Protein AF-A0A2U1J5R9-F1 (afdb_monomer_lite)

Sequence (208 aa):
MRYESIVQEETENKKESLCFVPIVNINKLGGYFFNFGVSKRNLKIVKQLLNAHKIIPKVLLEGNKIKFLPHPNINMRDLDQNKLSDLFEQYGLEILKLFFKNEFKSSSVEGDLFLEFFSTENMEFIKSLVQNGAHTSADIDCGLIEASKIGNLKIIKYLVENGANFNIKNDEAMRWASYYGYLEIVQYLVENGADIHANNDKALRNTS

InterPro domains:
  IPR002110 Ankyrin repeat [PF12796] (122-200)
  IPR002110 Ankyrin repeat [PS50088] (144-171)
  IPR002110 Ankyrin repeat [PS50088] (169-201)
  IPR002110 Ankyrin repeat [SM00248] (139-168)
  IPR002110 Ankyrin repeat [SM00248] (169-198)
  IPR036770 Ankyrin repeat-containing domain superfamily [G3DSA:1.25.40.20] (118-207)
  IPR036770 Ankyrin repeat-containing domain superfamily [SSF48403] (89-200)

Organism: Smittium angustum (NCBI:txid133377)

Foldseek 3Di:
DDWDWDWDDDPDDPAIEIEIEDPDQCCPPNNVQLLVCLLVLVVVSVLCLQCQQVDDDPDDDPDHDYHYGGHQQGRQQEHALVSNLVSCVVVHCVSVVSCLVRVDAQNSYPDGNLLVCLVVVNPVVNVVCVVSVNDDLVSLQVSLLSCLLVLPVVSNVVSVVVPHDCPPPQSNSLLNNQLVQSVVNNVVVVVVPDDCCTPNNNSVVNRD

Radius of gyration: 24.58 Å; chains: 1; bounding box: 72×26×65 Å

Secondary structure (DSSP, 8-state):
--EEEEEE--TTS---EEEEEESS-TTGGGGHHHHHHHHTT-HHHHHHHHGGGG-------SSS-EEEPPPPPPP-TTEEHHHHHHHHHHH-HHHHHHHHTTT--GGGEES-HHHHHHHTT-HHHHHHHHHTT---HHHHHHHHHHHHHHT-HHHHHHHHHTT--TTTTTTHHHHHHHHTT-HHHHHHHHHTT--TTHHHHHHHHT--

Structure (mmCIF, N/CA/C/O backbone):
data_AF-A0A2U1J5R9-F1
#
_entry.id   AF-A0A2U1J5R9-F1
#
loop_
_atom_site.group_PDB
_atom_site.id
_atom_site.type_symbol
_atom_site.label_atom_id
_atom_site.label_alt_id
_atom_site.label_comp_id
_atom_site.label_asym_id
_atom_site.label_entity_id
_atom_site.label_seq_id
_atom_site.pdbx_PDB_ins_code
_atom_site.Cartn_x
_atom_site.Cartn_y
_atom_site.Cartn_z
_atom_site.occupancy
_atom_site.B_iso_or_equiv
_atom_site.auth_seq_id
_atom_site.auth_comp_id
_atom_site.auth_asym_id
_atom_site.auth_atom_id
_atom_site.pdbx_PDB_model_num
ATOM 1 N N . MET A 1 1 ? -13.579 0.316 28.499 1.00 62.81 1 MET A N 1
ATOM 2 C CA . MET A 1 1 ? -14.382 1.493 28.094 1.00 62.81 1 MET A CA 1
ATOM 3 C C . MET A 1 1 ? -15.663 1.483 28.909 1.00 62.81 1 MET A C 1
ATOM 5 O O . MET A 1 1 ? -16.091 0.402 29.295 1.00 62.81 1 MET A O 1
ATOM 9 N N . ARG A 1 2 ? -16.209 2.656 29.238 1.00 73.25 2 ARG A N 1
ATOM 10 C CA . ARG A 1 2 ? -17.452 2.809 30.012 1.00 73.25 2 ARG A CA 1
ATOM 11 C C . ARG A 1 2 ? -18.581 3.264 29.079 1.00 73.25 2 ARG A C 1
ATOM 13 O O . ARG A 1 2 ? -18.292 3.864 28.044 1.00 73.25 2 ARG A O 1
ATOM 20 N N . TYR A 1 3 ? -19.818 2.947 29.448 1.00 84.56 3 TYR A N 1
ATOM 21 C CA . TYR A 1 3 ? -21.031 3.217 28.678 1.00 84.56 3 TYR A CA 1
ATOM 22 C C . TYR A 1 3 ? -22.023 4.028 29.516 1.00 84.56 3 TYR A C 1
ATOM 24 O O . TYR A 1 3 ? -22.087 3.833 30.729 1.00 84.56 3 TYR A O 1
ATOM 32 N N . GLU A 1 4 ? -22.793 4.895 28.865 1.00 84.31 4 GLU A N 1
ATOM 33 C CA . GLU A 1 4 ? -23.865 5.698 29.471 1.00 84.31 4 GLU A CA 1
ATOM 34 C C . GLU A 1 4 ? -25.224 5.327 28.865 1.00 84.31 4 GLU A C 1
ATOM 36 O O . GLU A 1 4 ? -25.301 4.984 27.683 1.00 84.31 4 GLU A O 1
ATOM 41 N N . SER A 1 5 ? -26.280 5.352 29.686 1.00 83.00 5 SER A N 1
ATOM 42 C CA . SER A 1 5 ? -27.645 4.962 29.310 1.00 83.00 5 SER A CA 1
ATOM 43 C C . SER A 1 5 ? -28.456 6.126 28.742 1.00 83.00 5 SER A C 1
ATOM 45 O O . SER A 1 5 ? -28.460 7.213 29.318 1.00 83.00 5 SER A O 1
ATOM 47 N N . ILE A 1 6 ? -29.222 5.860 27.685 1.00 81.75 6 ILE A N 1
ATOM 48 C CA . ILE A 1 6 ? -30.191 6.769 27.059 1.00 81.75 6 ILE A CA 1
ATOM 49 C C . ILE A 1 6 ? -31.516 6.008 26.871 1.00 81.75 6 ILE A C 1
ATOM 51 O O . ILE A 1 6 ? -31.505 4.837 26.483 1.00 81.75 6 ILE A O 1
ATOM 55 N N . VAL A 1 7 ? -32.653 6.655 27.145 1.00 77.12 7 VAL A N 1
ATOM 56 C CA . VAL A 1 7 ? -34.004 6.079 26.981 1.00 77.12 7 VAL A CA 1
ATOM 57 C C . VAL A 1 7 ? -34.536 6.396 25.579 1.00 77.12 7 VAL A C 1
ATOM 59 O O . VAL A 1 7 ? -34.472 7.548 25.151 1.00 77.12 7 VAL A O 1
ATOM 62 N N . GLN A 1 8 ? -35.043 5.387 24.860 1.00 68.00 8 GLN A N 1
ATOM 63 C CA . GLN A 1 8 ? -35.730 5.557 23.571 1.00 68.00 8 GLN A CA 1
ATOM 64 C C . GLN A 1 8 ? -37.166 5.009 23.655 1.00 68.00 8 GLN A C 1
ATOM 66 O O . GLN A 1 8 ? -37.362 3.850 24.032 1.00 68.00 8 GLN A O 1
ATOM 71 N N . GLU A 1 9 ? -38.158 5.832 23.295 1.00 59.88 9 GLU A N 1
ATOM 72 C CA . GLU A 1 9 ? -39.568 5.430 23.166 1.00 59.88 9 GLU A CA 1
ATOM 73 C C . GLU A 1 9 ? -39.838 4.914 21.741 1.00 59.88 9 GLU A C 1
ATOM 75 O O . GLU A 1 9 ? -39.700 5.661 20.773 1.00 59.88 9 GLU A O 1
ATOM 80 N N . GLU A 1 10 ? -40.227 3.642 21.593 1.00 55.91 10 GLU A N 1
ATOM 81 C CA . GLU A 1 10 ? -40.748 3.117 20.323 1.00 55.91 10 GLU A CA 1
ATOM 82 C C . GLU A 1 10 ? -42.276 3.291 20.293 1.00 55.91 10 GLU A C 1
ATOM 84 O O . GLU A 1 10 ? -43.017 2.714 21.097 1.00 55.91 10 GLU A O 1
ATOM 89 N N . THR A 1 11 ? -42.764 4.113 19.364 1.00 51.56 11 THR A N 1
ATOM 90 C CA . THR A 1 11 ? -44.193 4.356 19.143 1.00 51.56 11 THR A CA 1
ATOM 91 C C . THR A 1 11 ? -44.842 3.131 18.501 1.00 51.56 11 THR A C 1
ATOM 93 O O . THR A 1 11 ? -44.849 3.022 17.283 1.00 51.56 11 THR A O 1
ATOM 96 N N . GLU A 1 12 ? -45.340 2.203 19.324 1.00 48.41 12 GLU A N 1
ATOM 97 C CA . GLU A 1 12 ? -46.588 1.434 19.102 1.00 48.41 12 GLU A CA 1
ATOM 98 C C . GLU A 1 12 ? -46.907 0.425 20.224 1.00 48.41 12 GLU A C 1
ATOM 100 O O . GLU A 1 12 ? -47.978 -0.170 20.241 1.00 48.41 12 GLU A O 1
ATOM 105 N N . ASN A 1 13 ? -46.056 0.272 21.239 1.00 51.53 13 ASN A N 1
ATOM 106 C CA . ASN A 1 13 ? -46.404 -0.409 22.489 1.00 51.53 13 ASN A CA 1
ATOM 107 C C . ASN A 1 13 ? -45.422 0.051 23.568 1.00 51.53 13 ASN A C 1
ATOM 109 O O . ASN A 1 13 ? -44.222 -0.059 23.357 1.00 51.53 13 ASN A O 1
ATOM 113 N N . LYS A 1 14 ? -45.913 0.559 24.709 1.00 54.62 14 LYS A N 1
ATOM 114 C CA . LYS A 1 14 ? -45.139 1.132 25.836 1.00 54.62 14 LYS A CA 1
ATOM 115 C C . LYS A 1 14 ? -44.087 0.173 26.439 1.00 54.62 14 LYS A C 1
ATOM 117 O O . LYS A 1 14 ? -44.253 -0.316 27.555 1.00 54.62 14 LYS A O 1
ATOM 122 N N . LYS A 1 15 ? -43.001 -0.111 25.725 1.00 59.91 15 LYS A N 1
ATOM 123 C CA . LYS A 1 15 ? -41.783 -0.736 26.246 1.00 59.91 15 LYS A CA 1
ATOM 124 C C . LYS A 1 15 ? -40.622 0.202 25.965 1.00 59.91 15 LYS A C 1
ATOM 126 O O . LYS A 1 15 ? -40.107 0.250 24.854 1.00 59.91 15 LYS A O 1
ATOM 131 N N . GLU A 1 16 ? -40.229 0.944 26.990 1.00 64.81 16 GLU A N 1
ATOM 132 C CA . GLU A 1 16 ? -38.990 1.713 26.981 1.00 64.81 16 GLU A CA 1
ATOM 133 C C . GLU A 1 16 ? -37.809 0.753 26.799 1.00 64.81 16 GLU A C 1
ATOM 135 O O . GLU A 1 16 ? -37.677 -0.244 27.517 1.00 64.81 16 GLU A O 1
ATOM 140 N N . SER A 1 17 ? -36.953 1.033 25.817 1.00 72.88 17 SER A N 1
ATOM 141 C CA . SER A 1 17 ? -35.707 0.295 25.626 1.00 72.88 17 SER A CA 1
ATOM 142 C C . SER A 1 17 ? -34.525 1.163 26.056 1.00 72.88 17 SER A C 1
ATOM 144 O O . SER A 1 17 ? -34.448 2.353 25.745 1.00 72.88 17 SER A O 1
ATOM 146 N N . LEU A 1 18 ? -33.609 0.564 26.820 1.00 82.44 18 LEU A N 1
ATOM 147 C CA . LEU A 1 18 ? -32.387 1.220 27.279 1.00 82.44 18 LEU A CA 1
ATOM 148 C C . LEU A 1 18 ? -31.287 1.005 26.241 1.00 82.44 18 LEU A C 1
ATOM 150 O O . LEU A 1 18 ? -30.888 -0.132 25.959 1.00 82.44 18 LEU A O 1
ATOM 154 N N . CYS A 1 19 ? -30.781 2.106 25.699 1.00 85.62 19 CYS A N 1
ATOM 155 C CA . CYS A 1 19 ? -29.663 2.117 24.772 1.00 85.62 19 CYS A CA 1
ATOM 156 C C . CYS A 1 19 ? -28.405 2.614 25.493 1.00 85.62 19 CYS A C 1
ATOM 158 O O . CYS A 1 19 ? -28.424 3.669 26.121 1.00 85.62 19 CYS A O 1
ATOM 160 N N . PHE A 1 20 ? -27.310 1.865 25.406 1.00 87.62 20 PHE A N 1
ATOM 161 C CA . PHE A 1 20 ? -26.023 2.243 25.979 1.00 87.62 20 PHE A CA 1
ATOM 162 C C . PHE A 1 20 ? -25.059 2.658 24.881 1.00 87.62 20 PHE A C 1
ATOM 164 O O . PHE A 1 20 ? -24.775 1.877 23.969 1.00 87.62 20 PHE A O 1
ATOM 171 N N . VAL A 1 21 ? -24.504 3.860 25.008 1.00 89.50 21 VAL A N 1
ATOM 172 C CA . VAL A 1 21 ? -23.521 4.398 24.064 1.00 89.50 21 VAL A CA 1
ATOM 173 C C . VAL A 1 21 ? -22.146 4.526 24.713 1.00 89.50 21 VAL A C 1
ATOM 175 O O . VAL A 1 21 ? -22.054 4.715 25.931 1.00 89.50 21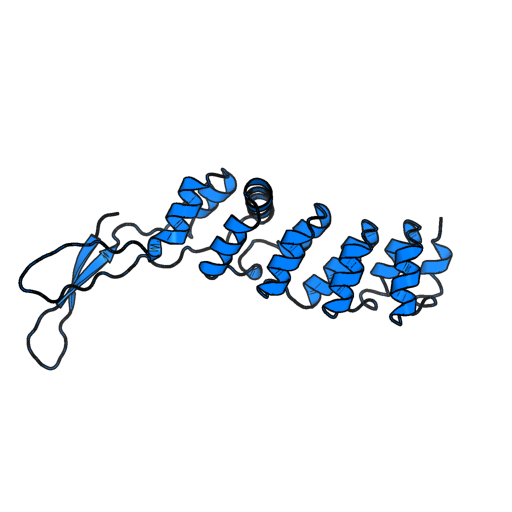 VAL A O 1
ATOM 178 N N . PRO A 1 22 ? -21.056 4.406 23.941 1.00 91.25 22 PRO A N 1
ATOM 179 C CA . PRO A 1 22 ? -19.730 4.533 24.512 1.00 91.25 22 PRO A CA 1
ATOM 180 C C . PRO A 1 22 ? -19.436 5.967 24.962 1.00 91.25 22 PRO A C 1
ATOM 182 O O . PRO A 1 22 ? -19.558 6.906 24.181 1.00 91.25 22 PRO A O 1
ATOM 185 N N . ILE A 1 23 ? -18.961 6.126 26.201 1.00 90.25 23 ILE A N 1
ATOM 186 C CA . ILE A 1 23 ? -18.608 7.442 26.771 1.00 90.25 23 ILE A CA 1
ATOM 187 C C . ILE A 1 23 ? -17.352 8.008 26.100 1.00 90.25 23 ILE A C 1
ATOM 189 O O . ILE A 1 23 ? -17.197 9.211 25.893 1.00 90.25 23 ILE A O 1
ATOM 193 N N . VAL A 1 24 ? -16.401 7.128 25.777 1.00 90.06 24 VAL A N 1
ATOM 194 C CA . VAL A 1 24 ? -15.129 7.542 25.186 1.00 90.06 24 VAL A CA 1
ATOM 195 C C . VAL A 1 24 ? -15.323 7.796 23.695 1.00 90.06 24 VAL A C 1
ATOM 197 O O . VAL A 1 24 ? -15.476 6.860 22.910 1.00 90.06 24 VAL A O 1
ATOM 200 N N . ASN A 1 25 ? -15.232 9.059 23.288 1.00 91.56 25 ASN A N 1
ATOM 201 C CA . ASN A 1 25 ? -15.118 9.403 21.877 1.00 91.56 25 ASN A CA 1
ATOM 202 C C . ASN A 1 25 ? -13.693 9.108 21.380 1.00 91.56 25 ASN A C 1
ATOM 204 O O . ASN A 1 25 ? -12.770 9.894 21.595 1.00 91.56 25 ASN A O 1
ATOM 208 N N . ILE A 1 26 ? -13.520 7.975 20.703 1.00 92.38 26 ILE A N 1
ATOM 209 C CA . ILE A 1 26 ? -12.222 7.547 20.162 1.00 92.38 26 ILE A CA 1
ATOM 210 C C . ILE A 1 26 ? -11.738 8.406 18.980 1.00 92.38 26 ILE A C 1
ATOM 212 O O . ILE A 1 26 ? -10.545 8.424 18.699 1.00 92.38 26 ILE A O 1
ATOM 216 N N . ASN A 1 27 ? -12.641 9.162 18.344 1.00 93.94 27 ASN A N 1
ATOM 217 C CA . ASN A 1 27 ? -12.352 10.086 17.242 1.00 93.94 27 ASN A CA 1
ATOM 218 C C . ASN A 1 27 ? -12.261 11.546 17.708 1.00 93.94 27 ASN A C 1
ATOM 220 O O . ASN A 1 27 ? -12.302 12.470 16.894 1.00 93.94 27 ASN A O 1
ATOM 224 N N . LYS A 1 28 ? -12.152 11.782 19.022 1.00 91.69 28 LYS A N 1
ATOM 225 C CA . LYS A 1 28 ? -11.956 13.129 19.567 1.00 91.69 28 LYS A CA 1
ATOM 226 C C . LYS A 1 28 ? -10.717 13.774 18.928 1.00 91.69 28 LYS A C 1
ATOM 228 O O . LYS A 1 28 ? -9.715 13.095 18.708 1.00 91.69 28 LYS A O 1
ATOM 233 N N . LEU A 1 29 ? -10.792 15.081 18.650 1.00 89.38 29 LEU A N 1
ATOM 234 C CA . LEU A 1 29 ? -9.737 15.839 17.955 1.00 89.38 29 LEU A CA 1
ATOM 235 C C . LEU A 1 29 ? -9.353 15.211 16.600 1.00 89.38 29 LEU A C 1
ATOM 237 O O . LEU A 1 29 ? -8.175 15.059 16.299 1.00 89.38 29 LEU A O 1
ATOM 241 N N . GLY A 1 30 ? -10.341 14.751 15.828 1.00 87.19 30 GLY A N 1
ATOM 242 C CA . GLY A 1 30 ? -10.104 14.180 14.500 1.00 87.19 30 GLY A CA 1
ATOM 243 C C . GLY A 1 30 ? -9.403 12.818 14.498 1.00 87.19 30 GLY A C 1
ATOM 244 O O . GLY A 1 30 ? -9.003 12.361 13.439 1.00 87.19 30 GLY A O 1
ATOM 245 N N . GLY A 1 31 ? -9.274 12.136 15.640 1.00 90.50 31 GLY A N 1
ATOM 246 C CA . GLY A 1 31 ? -8.506 10.888 15.728 1.00 90.50 31 GLY A CA 1
ATOM 247 C C . GLY A 1 31 ? -7.054 11.090 16.165 1.00 90.50 31 GLY A C 1
ATOM 248 O O . GLY A 1 31 ? -6.251 10.170 16.040 1.00 90.50 31 GLY A O 1
ATOM 249 N N . TYR A 1 32 ? -6.720 12.246 16.755 1.00 90.75 32 TYR A N 1
ATOM 250 C CA . TYR A 1 32 ? -5.384 12.570 17.276 1.00 90.75 32 TYR A CA 1
ATOM 251 C C . TYR A 1 32 ? -4.691 11.410 18.010 1.00 90.75 32 TYR A C 1
ATOM 253 O O . TYR A 1 32 ? -3.525 11.129 17.760 1.00 90.75 32 TYR A O 1
ATOM 261 N N . PHE A 1 33 ? -5.392 10.706 18.907 1.00 91.81 33 PHE A N 1
ATOM 262 C CA . PHE A 1 33 ? -4.797 9.601 19.671 1.00 91.81 33 PHE A CA 1
ATOM 263 C C . PHE A 1 33 ? -4.429 8.396 18.804 1.00 91.81 33 PHE A C 1
ATOM 265 O O . PHE A 1 33 ? -3.454 7.703 19.101 1.00 91.81 33 PHE A O 1
ATOM 272 N N . PHE A 1 34 ? -5.196 8.146 17.745 1.00 95.00 34 PHE A N 1
ATOM 273 C CA . PHE A 1 34 ? -4.876 7.109 16.780 1.00 95.00 34 PHE A CA 1
ATOM 274 C C . PHE A 1 34 ? -3.643 7.493 15.970 1.00 95.00 34 PHE A C 1
ATOM 276 O O . PHE A 1 34 ? -2.680 6.726 15.951 1.00 95.00 34 PHE A O 1
ATOM 283 N N . ASN A 1 35 ? -3.622 8.712 15.425 1.00 93.50 35 ASN A N 1
ATOM 284 C CA . ASN A 1 35 ? -2.484 9.236 14.671 1.00 93.50 35 ASN A CA 1
ATOM 285 C C . ASN A 1 35 ? -1.222 9.247 15.538 1.00 93.50 35 ASN A C 1
ATOM 287 O O . ASN A 1 35 ? -0.177 8.767 15.118 1.00 93.50 35 ASN A O 1
ATOM 291 N N . PHE A 1 36 ? -1.326 9.675 16.797 1.00 93.94 36 PHE A N 1
ATOM 292 C CA . PHE A 1 36 ? -0.222 9.618 17.752 1.00 93.94 36 PHE A CA 1
ATOM 293 C C . PHE A 1 36 ? 0.269 8.182 17.987 1.00 93.94 36 PHE A C 1
ATOM 295 O O . PHE A 1 36 ? 1.474 7.941 18.047 1.00 93.94 36 PHE A O 1
ATOM 302 N N . GLY A 1 37 ? -0.647 7.214 18.089 1.00 95.81 37 GLY A N 1
ATOM 303 C CA . GLY A 1 37 ? -0.314 5.793 18.170 1.00 95.81 37 GLY A CA 1
ATOM 304 C C . GLY A 1 37 ? 0.474 5.299 16.954 1.00 95.81 37 GLY A C 1
ATOM 305 O O . GLY A 1 37 ? 1.480 4.610 17.134 1.00 95.81 37 GLY A O 1
ATOM 306 N N . VAL A 1 38 ? 0.061 5.692 15.744 1.00 96.25 38 VAL A N 1
ATOM 307 C CA . VAL A 1 38 ? 0.768 5.403 14.483 1.00 96.25 38 VAL A CA 1
ATOM 308 C C . VAL A 1 38 ? 2.149 6.063 14.476 1.00 96.25 38 VAL A C 1
ATOM 310 O O . VAL A 1 38 ? 3.150 5.367 14.333 1.00 96.25 38 VAL A O 1
ATOM 313 N N . SER A 1 39 ? 2.242 7.365 14.761 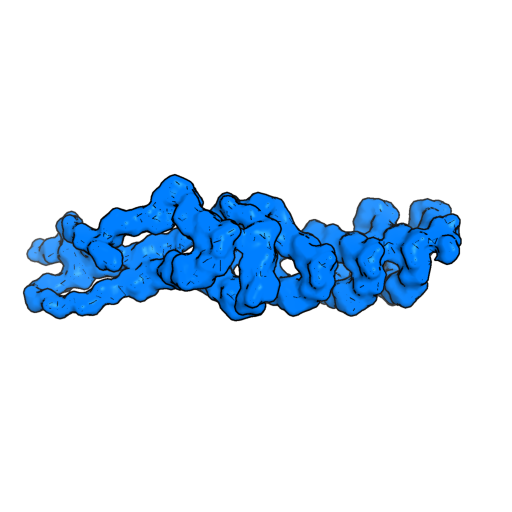1.00 95.06 39 SER A N 1
ATOM 314 C CA . SER A 1 39 ? 3.503 8.121 14.766 1.00 95.06 39 SER A CA 1
ATOM 315 C C . SER A 1 39 ? 4.515 7.627 15.799 1.00 95.06 39 SER A C 1
ATOM 317 O O . SER A 1 39 ? 5.721 7.771 15.607 1.00 95.06 39 SER A O 1
ATOM 319 N N . LYS A 1 40 ? 4.049 7.049 16.911 1.00 96.25 40 LYS A N 1
ATOM 320 C CA . LYS A 1 40 ? 4.902 6.407 17.926 1.00 96.25 40 LYS A CA 1
ATOM 321 C C . LYS A 1 40 ? 5.117 4.915 17.679 1.00 96.25 40 LYS A C 1
ATOM 323 O O . LYS A 1 40 ? 5.723 4.254 18.520 1.00 96.25 40 LYS A O 1
ATOM 328 N N . ARG A 1 41 ? 4.603 4.380 16.567 1.00 96.50 41 ARG A N 1
ATOM 329 C CA . ARG A 1 41 ? 4.633 2.960 16.193 1.00 96.50 41 ARG A CA 1
ATOM 330 C C . ARG A 1 41 ? 4.147 2.038 17.317 1.00 96.50 41 ARG A C 1
ATOM 332 O O . ARG A 1 41 ? 4.617 0.911 17.479 1.00 96.50 41 ARG A O 1
ATOM 339 N N . ASN A 1 42 ? 3.190 2.518 18.116 1.00 96.69 42 ASN A N 1
ATOM 340 C CA . ASN A 1 42 ? 2.638 1.791 19.252 1.00 96.69 42 ASN A CA 1
ATOM 341 C C . ASN A 1 42 ? 1.528 0.850 18.776 1.00 96.69 42 ASN A C 1
ATOM 343 O O . ASN A 1 42 ? 0.335 1.166 18.827 1.00 96.69 42 ASN A O 1
ATOM 347 N N . LEU A 1 43 ? 1.938 -0.339 18.333 1.00 96.50 43 LEU A N 1
ATOM 348 C CA . LEU A 1 43 ? 1.042 -1.333 17.747 1.00 96.50 43 LEU A CA 1
ATOM 349 C C . LEU A 1 43 ? -0.106 -1.733 18.683 1.00 96.50 43 LEU A C 1
ATOM 351 O O . LEU A 1 43 ? -1.212 -2.003 18.219 1.00 96.50 43 LEU A O 1
ATOM 355 N N . LYS A 1 44 ? 0.132 -1.756 20.002 1.00 96.19 44 LYS A N 1
ATOM 356 C CA . LYS A 1 44 ? -0.896 -2.106 20.990 1.00 96.19 44 LYS A CA 1
ATOM 357 C C . LYS A 1 44 ? -2.042 -1.095 20.968 1.00 96.19 44 LYS A C 1
ATOM 359 O O . LYS A 1 44 ? -3.197 -1.505 20.888 1.00 96.19 44 LYS A O 1
ATOM 364 N N . ILE A 1 45 ? -1.724 0.202 20.986 1.00 94.94 45 ILE A N 1
ATOM 365 C CA . ILE A 1 45 ? -2.727 1.274 20.908 1.00 94.94 45 ILE A CA 1
ATOM 366 C C . ILE A 1 45 ? -3.432 1.245 19.550 1.00 94.94 45 ILE A C 1
ATOM 368 O O . ILE A 1 45 ? -4.660 1.249 19.509 1.00 94.94 45 ILE A O 1
ATOM 372 N N . VAL A 1 46 ? -2.678 1.140 18.451 1.00 97.50 46 VAL A N 1
ATOM 373 C CA . VAL A 1 46 ? -3.233 1.100 17.087 1.00 97.50 46 VAL A CA 1
ATOM 374 C C . VAL A 1 46 ? -4.226 -0.058 16.928 1.00 97.50 46 VAL A C 1
ATOM 376 O O . VAL A 1 46 ? -5.372 0.161 16.537 1.00 97.50 46 VAL A O 1
ATOM 379 N N . LYS A 1 47 ? -3.844 -1.286 17.308 1.00 97.00 47 LYS A N 1
ATOM 380 C CA . LYS A 1 47 ? -4.725 -2.467 17.234 1.00 97.00 47 LYS A CA 1
ATOM 381 C C . LYS A 1 47 ? -5.954 -2.333 18.132 1.00 97.00 47 LYS A C 1
ATOM 383 O O . LYS A 1 47 ? -7.038 -2.771 17.740 1.00 97.00 47 LYS A O 1
ATOM 388 N N . GLN A 1 48 ? -5.791 -1.762 19.324 1.00 95.19 48 GLN A N 1
ATOM 389 C CA . GLN A 1 48 ? -6.893 -1.561 20.260 1.00 95.19 48 GLN A CA 1
ATOM 390 C C . GLN A 1 48 ? -7.915 -0.556 19.718 1.00 95.19 48 GLN A C 1
ATOM 392 O O . GLN A 1 48 ? -9.113 -0.809 19.815 1.00 95.19 48 GLN A O 1
ATOM 397 N N . LEU A 1 49 ? -7.454 0.550 19.131 1.00 95.31 49 LEU A N 1
ATOM 398 C CA . LEU A 1 49 ? -8.319 1.585 18.566 1.00 95.31 49 LEU A CA 1
ATOM 399 C C . LEU A 1 49 ? -9.009 1.125 17.276 1.00 95.31 49 LEU A C 1
ATOM 401 O O . LEU A 1 49 ? -10.215 1.316 17.156 1.00 95.31 49 LEU A O 1
ATOM 405 N N . LEU A 1 50 ? -8.303 0.431 16.375 1.00 96.44 50 LEU A N 1
ATOM 406 C CA . LEU A 1 50 ? -8.909 -0.174 15.179 1.00 96.44 50 LEU A CA 1
ATOM 407 C C . LEU A 1 50 ? -10.062 -1.112 15.553 1.00 96.44 50 LEU A C 1
ATOM 409 O O . LEU A 1 50 ? -11.152 -1.030 15.004 1.00 96.44 50 LEU A O 1
ATOM 413 N N . ASN A 1 51 ? -9.866 -1.980 16.547 1.00 95.81 51 ASN A N 1
ATOM 414 C CA . ASN A 1 51 ? -10.893 -2.942 16.949 1.00 95.81 51 ASN A CA 1
ATOM 415 C C . ASN A 1 51 ? -11.901 -2.399 17.976 1.00 95.81 51 ASN A C 1
ATOM 417 O O . ASN A 1 51 ? -12.715 -3.177 18.475 1.00 95.81 51 ASN A O 1
ATOM 421 N N . ALA A 1 52 ? -11.886 -1.102 18.301 1.00 93.81 52 ALA A N 1
ATOM 422 C CA . ALA A 1 52 ? -12.761 -0.541 19.331 1.00 93.81 52 ALA A CA 1
ATOM 423 C C . ALA A 1 52 ? -14.254 -0.740 19.013 1.00 93.81 52 ALA A C 1
ATOM 425 O O . ALA A 1 52 ? -15.038 -1.036 19.914 1.00 93.81 52 ALA A O 1
ATOM 426 N N . HIS A 1 53 ? -14.635 -0.672 17.734 1.00 92.81 53 HIS A N 1
ATOM 427 C CA . HIS A 1 53 ? -16.003 -0.914 17.261 1.00 92.81 53 HIS A CA 1
ATOM 428 C C . HIS A 1 53 ? -16.507 -2.348 17.527 1.00 92.81 53 HIS A C 1
ATOM 430 O O . HIS A 1 53 ? -17.706 -2.602 17.517 1.00 92.81 53 HIS A O 1
ATOM 436 N N . LYS A 1 54 ? -15.615 -3.305 17.817 1.00 92.62 54 LYS A N 1
ATOM 437 C CA . LYS A 1 54 ? -15.979 -4.694 18.156 1.00 92.62 54 LYS A CA 1
ATOM 438 C C . LYS A 1 54 ? -16.234 -4.899 19.650 1.00 92.62 54 LYS A C 1
ATOM 440 O O . LYS A 1 54 ? -16.618 -5.992 20.065 1.00 92.62 54 LYS A O 1
ATOM 445 N N . ILE A 1 55 ? -15.977 -3.888 20.479 1.00 87.44 55 ILE A N 1
ATOM 446 C CA . ILE A 1 55 ? -16.065 -3.997 21.936 1.00 87.44 55 ILE A CA 1
ATOM 447 C C . ILE A 1 55 ? -17.508 -3.749 22.370 1.00 87.44 55 ILE A C 1
ATOM 449 O O . ILE A 1 55 ? -17.924 -2.606 22.554 1.00 87.44 55 ILE A O 1
ATOM 453 N N . ILE A 1 56 ? -18.246 -4.834 22.595 1.00 82.50 56 ILE A N 1
ATOM 454 C CA . ILE A 1 56 ? -19.597 -4.804 23.162 1.00 82.50 56 ILE A CA 1
ATOM 455 C C . ILE A 1 56 ? -19.555 -5.448 24.556 1.00 82.50 56 ILE A C 1
ATOM 457 O O . ILE A 1 56 ? -19.137 -6.606 24.674 1.00 82.50 56 ILE A O 1
ATOM 461 N N . PRO A 1 57 ? -19.947 -4.730 25.626 1.00 81.00 57 PRO A N 1
ATOM 462 C CA . PRO A 1 57 ? -20.021 -5.302 26.964 1.00 81.00 57 PRO A CA 1
ATOM 463 C C . PRO A 1 57 ? -20.987 -6.489 27.010 1.00 81.00 57 PRO A C 1
ATOM 465 O O . PRO A 1 57 ? -22.130 -6.392 26.572 1.00 81.00 57 PRO A O 1
ATOM 468 N N . LYS A 1 58 ? -20.545 -7.606 27.591 1.00 73.38 58 LYS A N 1
ATOM 469 C CA . LYS A 1 58 ? -21.432 -8.717 27.949 1.00 73.38 58 LYS A CA 1
ATOM 470 C C . LYS A 1 58 ? -21.960 -8.464 29.357 1.00 73.38 58 LYS A C 1
ATOM 472 O O . LYS A 1 58 ? -21.320 -8.862 30.325 1.00 73.38 58 LYS A O 1
ATOM 477 N N . VAL A 1 59 ? -23.079 -7.755 29.472 1.00 71.38 59 VAL A N 1
ATOM 478 C CA . VAL A 1 59 ? -23.754 -7.541 30.760 1.00 71.38 59 VAL A CA 1
ATOM 479 C C . VAL A 1 59 ? -25.090 -8.276 30.737 1.00 71.38 59 VAL A C 1
ATOM 481 O O . VAL A 1 59 ? -25.897 -8.061 29.836 1.00 71.38 59 VAL A O 1
ATOM 484 N N . LEU A 1 60 ? -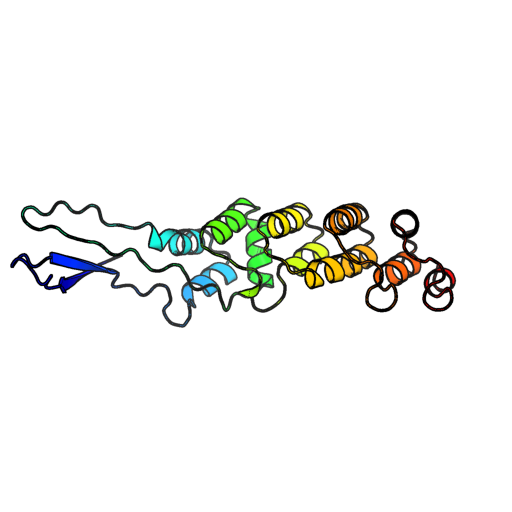25.304 -9.154 31.718 1.00 56.91 60 LEU A N 1
ATOM 485 C CA . LEU A 1 60 ? -26.594 -9.786 31.983 1.00 56.91 60 LEU A CA 1
ATOM 486 C C . LEU A 1 60 ? -27.352 -8.880 32.953 1.00 56.91 60 LEU A C 1
ATOM 488 O O . LEU A 1 60 ? -26.987 -8.786 34.122 1.00 56.91 60 LEU A O 1
ATOM 492 N N . LEU A 1 61 ? -28.369 -8.181 32.462 1.00 59.66 61 LEU A N 1
ATOM 493 C CA . LEU A 1 61 ? -29.335 -7.486 33.307 1.00 59.66 61 LEU A CA 1
ATOM 494 C C . LEU A 1 61 ? -30.709 -8.062 32.981 1.00 59.66 61 LEU A C 1
ATOM 496 O O . LEU A 1 61 ? -31.118 -8.090 31.820 1.00 59.66 61 LEU A O 1
ATOM 500 N N . GLU A 1 62 ? -31.382 -8.578 34.002 1.00 54.19 62 GLU A N 1
ATOM 501 C CA . GLU A 1 62 ? -32.708 -9.171 33.868 1.00 54.19 62 GLU A CA 1
ATOM 502 C C . GLU A 1 62 ? -33.768 -8.076 33.661 1.00 54.19 62 GLU A C 1
ATOM 504 O O . GLU A 1 62 ? -33.733 -7.027 34.301 1.00 54.19 62 GLU A O 1
ATOM 509 N N . GLY A 1 63 ? -34.723 -8.321 32.759 1.00 59.47 63 GLY A N 1
ATOM 510 C CA . GLY A 1 63 ? -35.983 -7.568 32.681 1.00 59.47 63 GLY A CA 1
ATOM 511 C C . GLY A 1 63 ? -36.167 -6.642 31.473 1.00 59.47 63 GLY A C 1
ATOM 512 O O . GLY A 1 63 ? -37.290 -6.548 30.983 1.00 59.47 63 GLY A O 1
ATOM 513 N N . ASN A 1 64 ? -35.107 -6.035 30.920 1.00 64.06 64 ASN A N 1
ATOM 514 C CA . ASN A 1 64 ? -35.219 -5.082 29.801 1.00 64.06 64 ASN A CA 1
ATOM 515 C C . ASN A 1 64 ? -34.412 -5.511 28.566 1.00 64.06 64 ASN A C 1
ATOM 517 O O . ASN A 1 64 ? -33.297 -6.018 28.671 1.00 64.06 64 ASN A O 1
ATOM 521 N N . LYS A 1 65 ? -34.955 -5.266 27.364 1.00 74.25 65 LYS A N 1
ATOM 522 C CA . LYS A 1 65 ? -34.228 -5.444 26.097 1.00 74.25 65 LYS A CA 1
ATOM 523 C C . LYS A 1 65 ? -33.191 -4.321 25.981 1.00 74.25 65 LYS A C 1
ATOM 525 O O . LYS A 1 65 ? -33.529 -3.205 25.600 1.00 74.25 65 LYS A O 1
ATOM 530 N N . ILE A 1 66 ? -31.947 -4.603 26.362 1.00 79.06 66 ILE A N 1
ATOM 531 C CA . ILE A 1 66 ? -30.843 -3.634 26.327 1.00 79.06 66 ILE A CA 1
ATOM 532 C C . ILE A 1 66 ? -30.136 -3.693 24.975 1.00 79.06 66 ILE A C 1
ATOM 534 O O . ILE A 1 66 ? -29.816 -4.773 24.475 1.00 79.06 66 ILE A O 1
ATOM 538 N N . LYS A 1 67 ? -29.838 -2.523 24.405 1.00 84.12 67 LYS A N 1
ATOM 539 C CA . LYS A 1 67 ? -29.040 -2.381 23.183 1.00 84.12 67 LYS A CA 1
ATOM 540 C C . LYS A 1 67 ? -27.746 -1.633 23.494 1.00 84.12 67 LYS A C 1
ATOM 542 O O . LYS A 1 67 ? -27.788 -0.514 23.985 1.00 84.12 67 LYS A O 1
ATOM 547 N N . PHE A 1 68 ? -26.598 -2.225 23.181 1.00 87.25 68 PHE A N 1
ATOM 548 C CA . PHE A 1 68 ? -25.302 -1.541 23.239 1.00 87.25 68 PHE A CA 1
ATOM 549 C C . PHE A 1 68 ? -24.913 -1.088 21.834 1.00 87.25 68 PHE A C 1
ATOM 551 O O . PHE A 1 68 ? -24.891 -1.907 20.912 1.00 87.25 68 PHE A O 1
ATOM 558 N N . LEU A 1 69 ? -24.600 0.195 21.661 1.00 88.75 69 LEU A N 1
ATOM 559 C CA . LEU A 1 69 ? -24.029 0.689 20.411 1.00 88.75 69 LEU A CA 1
ATOM 560 C C . LEU A 1 69 ? -22.511 0.497 20.426 1.00 88.75 69 LEU A C 1
ATOM 562 O O . LEU A 1 69 ? -21.871 0.851 21.413 1.00 88.75 69 LEU A O 1
ATOM 566 N N . PRO A 1 70 ? -21.907 -0.032 19.355 1.00 90.75 70 PRO A N 1
ATOM 567 C CA . PRO A 1 70 ? -20.457 -0.125 19.275 1.00 90.75 70 PRO A CA 1
ATOM 568 C C . PRO A 1 70 ? -19.815 1.267 19.239 1.00 90.75 70 PRO A C 1
ATOM 570 O O . PRO A 1 70 ? -20.456 2.266 18.900 1.00 90.75 70 PRO A O 1
ATOM 573 N N . HIS A 1 71 ? -18.514 1.334 19.530 1.00 92.50 71 HIS A N 1
ATOM 574 C CA . HIS A 1 71 ? -17.734 2.507 19.137 1.00 92.50 71 HIS A CA 1
ATOM 575 C C . HIS A 1 71 ? -17.808 2.717 17.617 1.00 92.50 71 HIS A C 1
ATOM 577 O O . HIS A 1 71 ? -17.893 1.736 16.875 1.00 92.50 71 HIS A O 1
ATOM 583 N N . PRO A 1 72 ? -17.742 3.971 17.138 1.00 92.25 72 PRO A N 1
ATOM 584 C CA . PRO A 1 72 ? -17.605 4.226 15.710 1.00 92.25 72 PRO A CA 1
ATOM 585 C C . PRO A 1 72 ? -16.295 3.626 15.173 1.00 92.25 72 PRO A C 1
ATOM 587 O O . PRO A 1 72 ? -15.374 3.344 15.942 1.00 92.25 72 PRO A O 1
ATOM 590 N N . ASN A 1 73 ? -16.188 3.479 13.852 1.00 92.88 73 ASN A N 1
ATOM 591 C CA . ASN A 1 73 ? -14.901 3.205 13.211 1.00 92.88 73 ASN A CA 1
ATOM 592 C C . ASN A 1 73 ? -13.938 4.374 13.450 1.00 92.88 73 ASN A C 1
ATOM 594 O O . ASN A 1 73 ? -14.359 5.526 13.605 1.00 92.88 73 ASN A O 1
ATOM 598 N N . ILE A 1 74 ? -12.641 4.076 13.512 1.00 93.56 74 ILE A N 1
ATOM 599 C CA . ILE A 1 74 ? -11.629 5.103 13.746 1.00 93.56 74 ILE A CA 1
ATOM 600 C C . ILE A 1 74 ? -11.535 6.046 12.538 1.00 93.56 74 ILE A C 1
ATOM 602 O O . ILE A 1 74 ? -11.597 5.606 11.391 1.00 93.56 74 ILE A O 1
ATOM 606 N N . ASN A 1 75 ? -11.386 7.346 12.785 1.00 90.88 75 ASN A N 1
ATOM 607 C CA . ASN A 1 75 ? -11.090 8.307 11.732 1.00 90.88 75 ASN A CA 1
ATOM 608 C C . ASN A 1 75 ? -9.635 8.138 11.280 1.00 90.88 75 ASN A C 1
ATOM 610 O O . ASN A 1 75 ? -8.730 8.176 12.110 1.00 90.88 75 ASN A O 1
ATOM 614 N N . MET A 1 76 ? -9.427 7.980 9.974 1.00 90.00 76 MET A N 1
ATOM 615 C CA . MET A 1 76 ? -8.106 7.788 9.369 1.00 90.00 76 MET A CA 1
ATOM 616 C C . MET A 1 76 ? -7.700 8.911 8.406 1.00 90.00 76 MET A C 1
ATOM 618 O O . MET A 1 76 ? -6.693 8.745 7.739 1.00 90.00 76 MET A O 1
ATOM 622 N N . ARG A 1 77 ? -8.466 10.014 8.318 1.00 85.81 77 ARG A N 1
ATOM 623 C CA . ARG A 1 77 ? -8.318 11.072 7.290 1.00 85.81 77 ARG A CA 1
ATOM 624 C C . ARG A 1 77 ? -7.021 11.886 7.317 1.00 85.81 77 ARG A C 1
ATOM 626 O O . ARG A 1 77 ? -6.695 12.504 6.315 1.00 85.81 77 ARG A O 1
ATOM 633 N N . ASP A 1 78 ? -6.329 11.906 8.450 1.00 85.44 78 ASP A N 1
ATOM 634 C CA . ASP A 1 78 ? -5.199 12.815 8.680 1.00 85.44 78 ASP A CA 1
ATOM 635 C C . ASP A 1 78 ? -3.948 12.034 9.115 1.00 85.44 78 ASP A C 1
ATOM 637 O O . ASP A 1 78 ? -3.191 12.457 9.993 1.00 85.44 78 ASP A O 1
ATOM 641 N N . LEU A 1 79 ? -3.788 10.816 8.589 1.00 90.19 79 LEU A N 1
ATOM 642 C CA . LEU A 1 79 ? -2.596 10.011 8.832 1.00 90.19 79 LEU A CA 1
ATOM 643 C C . LEU A 1 79 ? -1.436 10.525 7.979 1.00 90.19 79 LEU A C 1
ATOM 645 O O . LEU A 1 79 ? -1.596 10.769 6.788 1.00 90.19 79 LEU A O 1
ATOM 649 N N . ASP A 1 80 ? -0.258 10.616 8.590 1.00 90.50 80 ASP A N 1
ATOM 650 C CA . ASP A 1 80 ? 0.998 10.867 7.884 1.00 90.50 80 ASP A CA 1
ATOM 651 C C . ASP A 1 80 ? 1.439 9.579 7.173 1.00 90.50 80 ASP A C 1
ATOM 653 O O . ASP A 1 80 ? 1.614 8.534 7.813 1.00 90.50 80 ASP A O 1
ATOM 657 N N . GLN A 1 81 ? 1.606 9.652 5.852 1.00 90.00 81 GLN A N 1
ATOM 658 C CA . GLN A 1 81 ? 1.959 8.503 5.015 1.00 90.00 81 GLN A CA 1
ATOM 659 C C . GLN A 1 81 ? 3.305 7.875 5.374 1.00 90.00 81 GLN A C 1
ATOM 661 O O . GLN A 1 81 ? 3.406 6.655 5.355 1.00 90.00 81 GLN A O 1
ATOM 666 N N . ASN A 1 82 ? 4.298 8.676 5.771 1.00 91.62 82 ASN A N 1
ATOM 667 C CA . ASN A 1 82 ? 5.641 8.202 6.088 1.00 91.62 82 ASN A CA 1
ATOM 668 C C . ASN A 1 82 ? 5.619 7.465 7.427 1.00 91.62 82 ASN A C 1
ATOM 670 O O . ASN A 1 82 ? 6.255 6.433 7.599 1.00 91.62 82 ASN A O 1
ATOM 674 N N . LYS A 1 83 ? 4.849 7.963 8.406 1.00 94.06 83 LYS A N 1
ATOM 675 C CA . LYS A 1 83 ? 4.631 7.253 9.680 1.00 94.06 83 LYS A CA 1
ATOM 676 C C . LYS A 1 83 ? 3.814 5.985 9.500 1.00 94.06 83 LYS A C 1
ATOM 678 O O . LYS A 1 83 ? 3.986 5.032 10.264 1.00 94.06 83 LYS A O 1
ATOM 683 N N . LEU A 1 84 ? 2.913 5.983 8.529 1.00 94.31 84 LEU A N 1
ATOM 684 C CA . LEU A 1 84 ? 2.080 4.837 8.228 1.00 94.31 84 LEU A CA 1
ATOM 685 C C . LEU A 1 84 ? 2.856 3.752 7.463 1.00 94.31 84 LEU A C 1
ATOM 687 O O . LEU A 1 84 ? 2.764 2.588 7.853 1.00 94.31 84 LEU A O 1
ATOM 691 N N . SER A 1 85 ? 3.656 4.115 6.455 1.00 93.81 85 SER A N 1
ATOM 692 C CA . SER A 1 85 ? 4.558 3.200 5.740 1.00 93.81 85 SER A CA 1
ATOM 693 C C . SER A 1 85 ? 5.561 2.581 6.708 1.00 93.81 85 SER A C 1
ATOM 695 O O . SER A 1 85 ? 5.605 1.362 6.834 1.00 93.81 85 SER A O 1
ATOM 697 N N . ASP A 1 86 ? 6.221 3.404 7.523 1.00 94.38 86 ASP A N 1
ATOM 698 C CA . ASP A 1 86 ? 7.097 3.001 8.626 1.00 94.38 86 ASP A CA 1
ATOM 699 C C . ASP A 1 86 ? 6.469 1.935 9.547 1.00 94.38 86 ASP A C 1
ATOM 701 O O . ASP A 1 86 ? 7.111 0.960 9.952 1.00 94.38 86 ASP A O 1
ATOM 705 N N . LEU A 1 87 ? 5.206 2.143 9.942 1.00 96.75 87 LEU A N 1
ATOM 706 C CA . LEU A 1 87 ? 4.462 1.205 10.780 1.00 96.75 87 LEU A CA 1
ATOM 707 C C . LEU A 1 87 ? 4.234 -0.114 10.035 1.00 96.75 87 LEU A C 1
ATOM 709 O O . LEU A 1 87 ? 4.393 -1.190 10.614 1.00 96.75 87 LEU A O 1
ATOM 713 N N . PHE A 1 88 ? 3.822 -0.040 8.774 1.00 95.94 88 PHE A N 1
ATOM 714 C CA . PHE A 1 88 ? 3.548 -1.213 7.957 1.00 95.94 88 PHE A CA 1
ATOM 715 C C . PHE A 1 88 ? 4.816 -2.012 7.692 1.00 95.94 88 PHE A C 1
ATOM 717 O O . PHE A 1 88 ? 4.816 -3.211 7.940 1.00 95.94 88 PHE A O 1
ATOM 724 N N . GLU A 1 89 ? 5.918 -1.378 7.320 1.00 94.38 89 GLU A N 1
ATOM 725 C CA . GLU A 1 89 ? 7.194 -2.057 7.094 1.00 94.38 89 GLU A CA 1
ATOM 726 C C . GLU A 1 89 ? 7.733 -2.717 8.361 1.00 94.38 89 GLU A C 1
ATOM 728 O O . GLU A 1 89 ? 8.236 -3.838 8.309 1.00 94.38 89 GLU A O 1
ATOM 733 N N . GLN A 1 90 ? 7.549 -2.086 9.525 1.00 95.19 90 GLN A N 1
ATOM 734 C CA . GLN A 1 90 ? 7.974 -2.674 10.792 1.00 95.19 90 GLN A CA 1
ATOM 735 C C . GLN A 1 90 ? 7.143 -3.900 11.207 1.00 95.19 90 GLN A C 1
ATOM 737 O O . GLN A 1 90 ? 7.672 -4.812 11.844 1.00 95.19 90 GLN A O 1
ATOM 742 N N . TYR A 1 91 ? 5.840 -3.914 10.915 1.00 95.62 91 TYR A N 1
ATOM 743 C CA . TYR A 1 91 ? 4.907 -4.925 11.438 1.00 95.62 91 TYR A CA 1
ATOM 744 C C . TYR A 1 91 ? 4.272 -5.822 10.360 1.00 95.62 91 TYR A C 1
ATOM 746 O O . TYR A 1 91 ? 3.441 -6.676 10.679 1.00 95.62 91 TYR A O 1
ATOM 754 N N . GLY A 1 92 ? 4.670 -5.656 9.101 1.00 95.25 92 GLY A N 1
ATOM 755 C CA . GLY A 1 92 ? 4.278 -6.464 7.951 1.00 95.25 92 GLY A CA 1
ATOM 756 C C . GLY A 1 92 ? 2.849 -6.244 7.440 1.00 95.25 92 GLY A C 1
ATOM 757 O O . GLY A 1 92 ? 2.069 -5.422 7.921 1.00 95.25 92 GLY A O 1
ATOM 758 N N . LEU A 1 93 ? 2.463 -7.057 6.455 1.00 95.56 93 LEU A N 1
ATOM 759 C CA . LEU A 1 93 ? 1.145 -6.998 5.811 1.00 95.56 93 LEU A CA 1
ATOM 760 C C . LEU A 1 93 ? -0.037 -7.228 6.761 1.00 95.56 93 LEU A C 1
ATOM 762 O O . LEU A 1 93 ? -1.164 -6.849 6.442 1.00 95.56 93 LEU A O 1
ATOM 766 N N . GLU A 1 94 ? 0.173 -7.867 7.914 1.00 95.50 94 GLU A N 1
ATOM 767 C CA . GLU A 1 94 ? -0.907 -8.127 8.868 1.00 95.50 94 GLU A CA 1
ATOM 768 C C . GLU A 1 94 ? -1.540 -6.839 9.391 1.00 95.50 94 GLU A C 1
ATOM 770 O O . GLU A 1 94 ? -2.767 -6.763 9.519 1.00 95.50 94 GLU A O 1
ATOM 775 N N . ILE A 1 95 ? -0.719 -5.822 9.678 1.00 96.50 95 ILE A N 1
ATOM 776 C CA . ILE A 1 95 ? -1.238 -4.544 10.152 1.00 96.50 95 ILE A CA 1
ATOM 777 C C . ILE A 1 95 ? -1.960 -3.805 9.022 1.00 96.50 95 ILE A C 1
ATOM 779 O O . ILE A 1 95 ? -3.078 -3.352 9.245 1.00 96.50 95 ILE A O 1
ATOM 783 N N . LEU A 1 96 ? -1.433 -3.800 7.793 1.00 96.00 96 LEU A N 1
ATOM 784 C CA . LEU A 1 96 ? -2.118 -3.204 6.640 1.00 96.00 96 LEU A CA 1
ATOM 785 C C . LEU A 1 96 ? -3.481 -3.871 6.378 1.00 96.00 96 LEU A C 1
ATOM 787 O O . LEU A 1 96 ? -4.498 -3.198 6.223 1.00 96.00 96 LEU A O 1
ATOM 791 N N . LYS A 1 97 ? -3.544 -5.207 6.418 1.00 95.38 97 LYS A N 1
ATOM 792 C CA . LYS A 1 97 ? -4.809 -5.954 6.299 1.00 95.38 97 LYS A CA 1
ATOM 793 C C . LYS A 1 97 ? -5.799 -5.582 7.400 1.00 95.38 97 LYS A C 1
ATOM 795 O O . LYS A 1 97 ? -7.006 -5.572 7.163 1.00 95.38 97 LYS A O 1
ATOM 800 N N . LEU A 1 98 ? -5.320 -5.295 8.612 1.00 96.00 98 LEU A N 1
ATOM 801 C CA . LEU A 1 98 ? -6.183 -4.814 9.688 1.00 96.00 98 LEU A CA 1
ATOM 802 C C . LEU A 1 98 ? -6.724 -3.412 9.391 1.00 96.00 98 LEU A C 1
ATOM 804 O O . LEU A 1 98 ? -7.895 -3.174 9.671 1.00 96.00 98 LEU A O 1
ATOM 808 N N . PHE A 1 99 ? -5.926 -2.517 8.810 1.00 95.75 99 PHE A N 1
ATOM 809 C CA . PHE A 1 99 ? -6.399 -1.208 8.353 1.00 95.75 99 PHE A CA 1
ATOM 810 C C . PHE A 1 99 ? -7.500 -1.364 7.296 1.00 95.75 99 PHE A C 1
ATOM 812 O O . PHE A 1 99 ? -8.585 -0.815 7.473 1.00 95.75 99 PHE A O 1
ATOM 819 N N . PHE A 1 100 ? -7.304 -2.205 6.276 1.00 94.69 100 PHE A N 1
ATOM 820 C CA . PHE A 1 100 ? -8.335 -2.455 5.257 1.00 94.69 100 PHE A CA 1
ATOM 821 C C . PHE A 1 100 ? -9.637 -3.028 5.820 1.00 94.69 100 PHE A C 1
ATOM 823 O O . PHE A 1 100 ? -10.722 -2.584 5.453 1.00 94.69 100 PHE A O 1
ATOM 830 N N . LYS A 1 101 ? -9.552 -3.944 6.793 1.00 94.06 101 LYS A N 1
ATOM 831 C CA . LYS A 1 101 ? -10.732 -4.448 7.524 1.00 94.06 101 LYS A CA 1
ATOM 832 C C . LYS A 1 101 ? -11.504 -3.361 8.278 1.00 94.06 101 LYS A C 1
ATOM 834 O O . LYS A 1 101 ? -12.619 -3.622 8.713 1.00 94.06 101 LYS A O 1
ATOM 839 N N . ASN A 1 102 ? -10.900 -2.195 8.478 1.00 93.50 102 ASN A N 1
ATOM 840 C CA . ASN A 1 102 ? -11.470 -1.034 9.151 1.00 93.50 102 ASN A CA 1
ATOM 841 C C . ASN A 1 102 ? -11.699 0.128 8.176 1.00 93.50 102 ASN A C 1
ATOM 843 O O . ASN A 1 102 ? -11.562 1.283 8.563 1.00 93.50 102 ASN A O 1
ATOM 847 N N . GLU A 1 103 ? -12.032 -0.182 6.919 1.00 90.75 103 GLU A N 1
ATOM 848 C CA . GLU A 1 103 ? -12.416 0.803 5.896 1.00 90.75 103 GLU A CA 1
ATOM 849 C C . GLU A 1 103 ? -11.307 1.809 5.551 1.00 90.75 103 GLU A C 1
ATOM 851 O O . GLU A 1 103 ? -11.582 2.907 5.065 1.00 90.75 103 GLU A O 1
ATOM 856 N N . PHE A 1 104 ? -10.043 1.435 5.770 1.00 91.25 104 PHE A N 1
ATOM 857 C CA . PHE A 1 104 ? -8.909 2.235 5.327 1.00 91.25 104 PHE A CA 1
ATOM 858 C C . PHE A 1 104 ? -8.939 2.435 3.810 1.00 91.25 104 PHE A C 1
ATOM 860 O O . PHE A 1 104 ? -9.050 1.475 3.044 1.00 91.25 104 PHE A O 1
ATOM 867 N N . LYS A 1 105 ? -8.788 3.691 3.388 1.00 86.06 105 LYS A N 1
ATOM 868 C CA . LYS A 1 105 ? -8.602 4.090 1.992 1.00 86.06 105 LYS A CA 1
ATOM 869 C C . LYS A 1 105 ? -7.311 4.890 1.907 1.00 86.06 105 LYS A C 1
ATOM 871 O O . LYS A 1 105 ? -7.137 5.803 2.710 1.00 86.06 105 LYS A O 1
ATOM 876 N N . SER A 1 106 ? -6.450 4.593 0.935 1.00 77.25 106 SER A N 1
ATOM 877 C CA . SER A 1 106 ? -5.193 5.331 0.722 1.00 77.25 106 SER A CA 1
ATOM 878 C C . SER A 1 106 ? -5.433 6.829 0.536 1.00 77.25 106 SER A C 1
ATOM 880 O O . SER A 1 106 ? -4.725 7.634 1.120 1.00 77.25 106 SER A O 1
ATOM 882 N N . SER A 1 107 ? -6.522 7.204 -0.139 1.00 77.25 107 SER A N 1
ATOM 883 C CA . SER A 1 107 ? -6.954 8.599 -0.301 1.00 77.25 107 SER A CA 1
ATOM 884 C C . SER A 1 107 ? -7.315 9.321 1.007 1.00 77.25 107 SER A C 1
ATOM 886 O O . SER A 1 107 ? -7.664 10.496 0.978 1.00 77.25 107 SER A O 1
ATOM 888 N N . SER A 1 108 ? -7.359 8.609 2.138 1.00 76.50 108 SER A N 1
ATOM 889 C CA . SER A 1 108 ? -7.562 9.193 3.470 1.00 76.50 108 SER A CA 1
ATOM 890 C C . SER A 1 108 ? -6.240 9.558 4.142 1.00 76.50 108 SER A C 1
ATOM 892 O O . SER A 1 108 ? -6.254 9.941 5.295 1.00 76.50 108 SER A O 1
ATOM 894 N N . VAL A 1 109 ? -5.100 9.379 3.485 1.00 79.75 109 VAL A N 1
ATOM 895 C CA . VAL A 1 109 ? -3.783 9.715 4.028 1.00 79.75 109 VAL A CA 1
ATOM 896 C C . VAL A 1 109 ? -3.357 11.067 3.457 1.00 79.75 109 VAL A C 1
ATOM 898 O O . VAL A 1 109 ? -3.745 11.426 2.344 1.00 79.75 109 VAL A O 1
ATOM 901 N N . GLU A 1 110 ? -2.576 11.835 4.215 1.00 64.62 110 GLU A N 1
ATOM 902 C CA . GLU A 1 110 ? -1.929 13.035 3.688 1.00 64.62 110 GLU A CA 1
ATOM 903 C C . GLU A 1 110 ? -0.824 12.618 2.705 1.00 64.62 110 GLU A C 1
ATOM 905 O O . GLU A 1 110 ? 0.304 12.377 3.123 1.00 64.62 110 GLU A O 1
ATOM 910 N N . GLY A 1 111 ? -1.207 12.513 1.424 1.00 69.69 111 GLY A N 1
ATOM 911 C CA . GLY A 1 111 ? -0.400 12.149 0.251 1.00 69.69 111 GLY A CA 1
ATOM 912 C C . GLY A 1 111 ? -0.544 10.675 -0.187 1.00 69.69 111 GLY A C 1
ATOM 913 O O . GLY A 1 111 ? -1.543 10.028 0.129 1.00 69.69 111 GLY A O 1
ATOM 914 N N . ASP A 1 112 ? 0.390 10.164 -1.001 1.00 81.56 112 ASP A N 1
ATOM 915 C CA . ASP A 1 112 ? 0.248 8.881 -1.704 1.00 81.56 112 ASP A CA 1
ATOM 916 C C . ASP A 1 112 ? 1.082 7.745 -1.080 1.00 81.56 112 ASP A C 1
ATOM 918 O O . ASP A 1 112 ? 2.246 7.515 -1.418 1.00 81.56 112 ASP A O 1
ATOM 922 N N . LEU A 1 113 ? 0.443 6.985 -0.185 1.00 89.81 113 LEU A N 1
ATOM 923 C CA . LEU A 1 113 ? 1.017 5.778 0.419 1.00 89.81 113 LEU A CA 1
ATOM 924 C C . LEU A 1 113 ? 1.410 4.716 -0.626 1.00 89.81 113 LEU A C 1
ATOM 926 O O . LEU A 1 113 ? 2.316 3.925 -0.372 1.00 89.81 113 LEU A O 1
ATOM 930 N N . PHE A 1 114 ? 0.723 4.650 -1.771 1.00 90.31 114 PHE A N 1
ATOM 931 C CA . PHE A 1 114 ? 1.043 3.677 -2.810 1.00 90.31 114 PHE A CA 1
ATOM 932 C C . PHE A 1 114 ? 2.421 3.953 -3.404 1.00 90.31 114 PHE A C 1
ATOM 934 O O . PHE A 1 114 ? 3.234 3.031 -3.485 1.00 90.31 114 PHE A O 1
ATOM 941 N N . LEU A 1 115 ? 2.703 5.216 -3.735 1.00 88.56 115 LEU A N 1
ATOM 942 C CA . LEU A 1 115 ? 3.988 5.634 -4.302 1.00 88.56 115 LEU A CA 1
ATOM 943 C C . LEU A 1 115 ? 5.163 5.463 -3.328 1.00 88.56 115 LEU A C 1
ATOM 945 O O . LEU A 1 115 ? 6.270 5.148 -3.761 1.00 88.56 115 LEU A O 1
ATOM 949 N N . GLU A 1 116 ? 4.924 5.584 -2.022 1.00 90.00 116 GLU A N 1
ATOM 950 C CA . GLU A 1 116 ? 5.966 5.413 -1.001 1.00 90.00 116 GLU A CA 1
ATOM 951 C C . GLU A 1 116 ? 6.638 4.031 -1.066 1.00 90.00 116 GLU A C 1
ATOM 953 O O . GLU A 1 116 ? 7.861 3.917 -0.983 1.00 90.00 116 GLU A O 1
ATOM 958 N N . PHE A 1 117 ? 5.864 2.969 -1.310 1.00 92.50 117 PHE A N 1
ATOM 959 C CA . PHE A 1 117 ? 6.404 1.607 -1.353 1.00 92.50 117 PHE A CA 1
ATOM 960 C C . PHE A 1 117 ? 7.242 1.293 -2.599 1.00 92.50 117 PHE A C 1
ATOM 962 O O . PHE A 1 117 ? 7.901 0.253 -2.640 1.00 92.50 117 PHE A O 1
ATOM 969 N N . PHE A 1 118 ? 7.252 2.168 -3.610 1.00 90.00 118 PHE A N 1
ATOM 970 C CA . PHE A 1 118 ? 8.190 2.051 -4.730 1.00 90.00 118 PHE A CA 1
ATOM 971 C C . PHE A 1 118 ? 9.587 2.470 -4.301 1.00 90.00 118 PHE A C 1
ATOM 973 O O . PHE A 1 118 ? 10.542 1.757 -4.597 1.00 90.00 118 PHE A O 1
ATOM 980 N N . SER A 1 119 ? 9.693 3.563 -3.543 1.00 85.31 119 SER A N 1
ATOM 981 C CA . SER A 1 119 ? 10.957 4.071 -3.000 1.00 85.31 119 SER A CA 1
ATOM 982 C C . SER A 1 119 ? 11.636 3.065 -2.071 1.00 85.31 119 SER A C 1
ATOM 984 O O . SER A 1 119 ? 12.861 3.002 -2.022 1.00 85.31 119 SER A O 1
ATOM 986 N N . THR A 1 120 ? 10.848 2.260 -1.354 1.00 86.81 120 THR A N 1
ATOM 987 C CA . THR A 1 120 ? 11.352 1.187 -0.482 1.00 86.81 120 THR A CA 1
ATOM 988 C C . THR A 1 120 ? 11.425 -0.180 -1.173 1.00 86.81 120 THR A C 1
ATOM 990 O O . THR A 1 120 ? 11.735 -1.184 -0.531 1.00 86.81 120 THR A O 1
ATOM 993 N N . GLU A 1 121 ? 11.144 -0.235 -2.481 1.00 88.44 121 GLU A N 1
ATOM 994 C CA . GLU A 1 121 ? 11.106 -1.443 -3.319 1.00 88.44 121 GLU A CA 1
ATOM 995 C C . GLU A 1 121 ? 10.237 -2.581 -2.749 1.00 88.44 121 GLU A C 1
ATOM 997 O O . GLU A 1 121 ? 10.449 -3.774 -3.006 1.00 88.44 121 GLU A O 1
ATOM 1002 N N . ASN A 1 122 ? 9.208 -2.229 -1.975 1.00 91.31 122 ASN A N 1
ATOM 1003 C CA . ASN A 1 122 ? 8.417 -3.190 -1.229 1.00 91.31 122 ASN A CA 1
ATOM 1004 C C . ASN A 1 122 ? 7.233 -3.726 -2.043 1.00 91.31 122 ASN A C 1
ATOM 1006 O O . ASN A 1 122 ? 6.069 -3.339 -1.890 1.00 91.31 122 ASN A O 1
ATOM 1010 N N . MET A 1 123 ? 7.548 -4.692 -2.905 1.00 93.31 123 MET A N 1
ATOM 1011 C CA . MET A 1 123 ? 6.598 -5.345 -3.808 1.00 93.31 123 MET A CA 1
ATOM 1012 C C . MET A 1 123 ? 5.355 -5.910 -3.106 1.00 93.31 123 MET A C 1
ATOM 1014 O O . MET A 1 123 ? 4.266 -5.925 -3.682 1.00 93.31 123 MET A O 1
ATOM 1018 N N . GLU A 1 124 ? 5.502 -6.435 -1.890 1.00 95.31 124 GLU A N 1
ATOM 1019 C CA . GLU A 1 124 ? 4.392 -7.052 -1.164 1.00 95.31 124 GLU A CA 1
ATOM 1020 C C . GLU A 1 124 ? 3.321 -6.027 -0.782 1.00 95.31 124 GLU A C 1
ATOM 1022 O O . GLU A 1 124 ? 2.126 -6.294 -0.952 1.00 95.31 124 GLU A O 1
ATOM 1027 N N . PHE A 1 125 ? 3.734 -4.838 -0.337 1.00 95.31 125 PHE A N 1
ATOM 1028 C CA . PHE A 1 125 ? 2.806 -3.753 -0.037 1.00 95.31 125 PHE A CA 1
ATOM 1029 C C . PHE A 1 125 ? 2.168 -3.184 -1.298 1.00 95.31 125 PHE A C 1
ATOM 1031 O O . PHE A 1 125 ? 0.944 -3.062 -1.319 1.00 95.31 125 PHE A O 1
ATOM 1038 N N . ILE A 1 126 ? 2.939 -2.957 -2.368 1.00 94.44 126 ILE A N 1
ATOM 1039 C CA . ILE A 1 126 ? 2.403 -2.528 -3.673 1.00 94.44 126 ILE A CA 1
ATOM 1040 C C . ILE A 1 126 ? 1.285 -3.483 -4.115 1.00 94.44 126 ILE A C 1
ATOM 1042 O O . ILE A 1 126 ? 0.158 -3.058 -4.373 1.00 94.44 126 ILE A O 1
ATOM 1046 N N . LYS A 1 127 ? 1.546 -4.798 -4.115 1.00 95.06 127 LYS A N 1
ATOM 1047 C CA . LYS A 1 127 ? 0.540 -5.811 -4.470 1.00 95.06 127 LYS A CA 1
ATOM 1048 C C . LYS A 1 127 ? -0.684 -5.763 -3.565 1.00 95.06 127 LYS A C 1
ATOM 1050 O O . LYS A 1 127 ? -1.809 -5.813 -4.056 1.00 95.06 127 LYS A O 1
ATOM 1055 N N . SER A 1 128 ? -0.482 -5.665 -2.252 1.00 95.38 128 SER A N 1
ATOM 1056 C CA . SER A 1 128 ? -1.586 -5.625 -1.294 1.00 95.38 128 SER A CA 1
ATOM 1057 C C . SER A 1 128 ? -2.445 -4.370 -1.462 1.00 95.38 128 SER A C 1
ATOM 1059 O O . SER A 1 128 ? -3.666 -4.469 -1.359 1.00 95.38 128 SER A O 1
ATOM 1061 N N . LEU A 1 129 ? -1.851 -3.205 -1.725 1.00 93.94 129 LEU A N 1
ATOM 1062 C CA . LEU A 1 129 ? -2.591 -1.970 -1.990 1.00 93.94 129 LEU A CA 1
ATOM 1063 C C . LEU A 1 129 ? -3.398 -2.086 -3.291 1.00 93.94 129 LEU A C 1
ATOM 1065 O O . LEU A 1 129 ? -4.581 -1.745 -3.298 1.00 93.94 129 LEU A O 1
ATOM 1069 N N . VAL A 1 130 ? -2.815 -2.665 -4.349 1.00 92.69 130 VAL A N 1
ATOM 1070 C CA . VAL A 1 130 ? -3.532 -2.929 -5.608 1.00 92.69 130 VAL A CA 1
ATOM 1071 C C . VAL A 1 130 ? -4.724 -3.858 -5.396 1.00 92.69 130 VAL A C 1
ATOM 1073 O O . VAL A 1 130 ? -5.849 -3.515 -5.752 1.00 92.69 13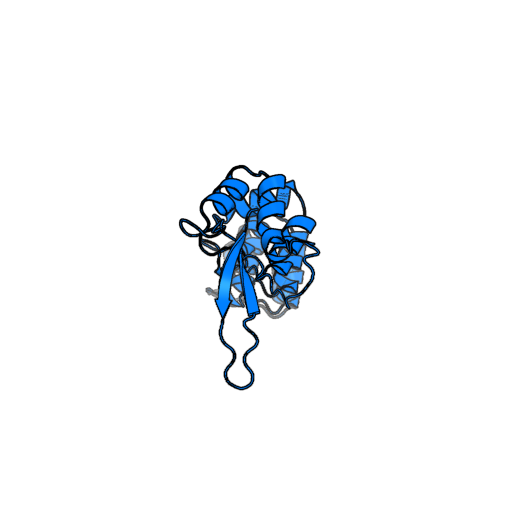0 VAL A O 1
ATOM 1076 N N . GLN A 1 131 ? -4.512 -4.996 -4.734 1.00 92.69 131 GLN A N 1
ATOM 1077 C CA . GLN A 1 131 ? -5.559 -5.991 -4.467 1.00 92.69 131 GLN A CA 1
ATOM 1078 C C . GLN A 1 131 ? -6.723 -5.453 -3.625 1.00 92.69 131 GLN A C 1
ATOM 1080 O O . GLN A 1 131 ? -7.839 -5.952 -3.740 1.00 92.69 131 GLN A O 1
ATOM 1085 N N . ASN A 1 132 ? -6.474 -4.456 -2.772 1.00 91.94 132 ASN A N 1
ATOM 1086 C CA . ASN A 1 132 ? -7.507 -3.820 -1.951 1.00 91.94 132 ASN A CA 1
ATOM 1087 C C . ASN A 1 132 ? -8.093 -2.554 -2.605 1.00 91.94 132 ASN A C 1
ATOM 1089 O O . ASN A 1 132 ? -8.858 -1.843 -1.957 1.00 91.94 132 ASN A O 1
ATOM 1093 N N . GLY A 1 133 ? -7.748 -2.253 -3.864 1.00 89.75 133 GLY A N 1
ATOM 1094 C CA . GLY A 1 133 ? -8.246 -1.075 -4.582 1.00 89.75 133 GLY A CA 1
ATOM 1095 C C . GLY A 1 133 ? -7.780 0.255 -3.982 1.00 89.75 133 GLY A C 1
ATOM 1096 O O . GLY A 1 133 ? -8.438 1.276 -4.153 1.00 89.75 133 GLY A O 1
ATOM 1097 N N . ALA A 1 134 ? -6.668 0.250 -3.244 1.00 89.69 134 ALA A N 1
ATOM 1098 C CA . ALA A 1 134 ? -6.108 1.418 -2.571 1.00 89.69 134 ALA A CA 1
ATOM 1099 C C . ALA A 1 134 ? -5.109 2.166 -3.467 1.00 89.69 134 ALA A C 1
ATOM 1101 O O . ALA A 1 134 ? -3.999 2.475 -3.041 1.00 89.69 134 ALA A O 1
ATOM 1102 N N . HIS A 1 135 ? -5.512 2.405 -4.712 1.00 89.50 135 HIS A N 1
ATOM 1103 C CA . HIS A 1 135 ? -4.769 3.125 -5.743 1.00 89.50 135 HIS A CA 1
ATOM 1104 C C . HIS A 1 135 ? -5.755 3.685 -6.778 1.00 89.50 135 HIS A C 1
ATOM 1106 O O . HIS A 1 135 ? -6.882 3.199 -6.916 1.00 89.50 135 HIS A O 1
ATOM 1112 N N . THR A 1 136 ? -5.314 4.677 -7.533 1.00 89.31 136 THR A N 1
ATOM 1113 C CA . THR A 1 136 ? -5.956 5.183 -8.743 1.00 89.31 136 THR A CA 1
ATOM 1114 C C . THR A 1 136 ? -5.184 4.734 -9.985 1.00 89.31 136 THR A C 1
ATOM 1116 O O . THR A 1 136 ? -4.054 4.254 -9.894 1.00 89.31 136 THR A O 1
ATOM 1119 N N . SER A 1 137 ? -5.765 4.911 -11.174 1.00 89.12 137 SER A N 1
ATOM 1120 C CA . SER A 1 137 ? -5.026 4.689 -12.425 1.00 89.12 137 SER A CA 1
ATOM 1121 C C . SER A 1 137 ? -3.813 5.619 -12.544 1.00 89.12 137 SER A C 1
ATOM 1123 O O . SER A 1 137 ? -2.756 5.194 -12.995 1.00 89.12 137 SER A O 1
ATOM 1125 N N . ALA A 1 138 ? -3.938 6.865 -12.075 1.00 90.00 138 ALA A N 1
ATOM 1126 C CA . ALA A 1 138 ? -2.832 7.816 -12.069 1.00 90.00 138 ALA A CA 1
ATOM 1127 C C . ALA A 1 138 ? -1.700 7.372 -11.131 1.00 90.00 138 ALA A C 1
ATOM 1129 O O . ALA A 1 138 ? -0.535 7.619 -11.438 1.00 90.00 138 ALA A O 1
ATOM 1130 N N . ASP A 1 139 ? -2.024 6.683 -10.035 1.00 90.75 139 ASP A N 1
ATOM 1131 C CA . ASP A 1 139 ? -1.032 6.152 -9.096 1.00 90.75 139 ASP A CA 1
ATOM 1132 C C . ASP A 1 139 ? -0.249 5.002 -9.753 1.00 90.75 139 ASP A C 1
ATOM 1134 O O . ASP A 1 139 ? 0.971 4.933 -9.628 1.00 90.75 139 ASP A O 1
ATOM 1138 N N . ILE A 1 140 ? -0.925 4.132 -10.516 1.00 92.12 140 ILE A N 1
ATOM 1139 C CA . ILE A 1 140 ? -0.295 3.048 -11.294 1.00 92.12 140 ILE A CA 1
ATOM 1140 C C . ILE A 1 140 ? 0.643 3.618 -12.363 1.00 92.12 140 ILE A C 1
ATOM 1142 O O . ILE A 1 140 ? 1.786 3.168 -12.482 1.00 92.12 140 ILE A O 1
ATOM 1146 N N . ASP A 1 141 ? 0.195 4.639 -13.095 1.00 92.81 141 ASP A N 1
ATOM 1147 C CA . ASP A 1 141 ? 1.011 5.297 -14.116 1.00 92.81 141 ASP A CA 1
ATOM 1148 C C . ASP A 1 141 ? 2.227 6.012 -13.494 1.00 92.81 141 ASP A C 1
ATOM 1150 O O . ASP A 1 141 ? 3.348 5.916 -14.000 1.00 92.81 141 ASP A O 1
ATOM 1154 N N . CYS A 1 142 ? 2.044 6.699 -12.359 1.00 92.00 142 CYS A N 1
ATOM 1155 C CA . CYS A 1 142 ? 3.145 7.319 -11.615 1.00 92.00 142 CYS A CA 1
ATOM 1156 C C . CYS A 1 142 ? 4.120 6.270 -11.062 1.00 92.00 142 CYS A C 1
ATOM 1158 O O . CYS A 1 142 ? 5.333 6.455 -11.161 1.00 92.00 142 CYS A O 1
ATOM 1160 N N . GLY A 1 143 ? 3.612 5.150 -10.546 1.00 93.50 143 GLY A N 1
ATOM 1161 C CA . GLY A 1 143 ? 4.425 4.036 -10.067 1.00 93.50 143 GLY A CA 1
ATOM 1162 C C . GLY A 1 143 ? 5.318 3.453 -11.163 1.00 93.50 143 GLY A C 1
ATOM 1163 O O . GLY A 1 143 ? 6.448 3.055 -10.888 1.00 93.50 143 GLY A O 1
ATOM 1164 N N . LEU A 1 144 ? 4.861 3.456 -12.422 1.00 95.06 144 LEU A N 1
ATOM 1165 C CA . LEU A 1 144 ? 5.653 2.980 -13.559 1.00 95.06 144 LEU A CA 1
ATOM 1166 C C . LEU A 1 144 ? 6.865 3.886 -13.813 1.00 95.06 144 LEU A C 1
ATOM 1168 O O . LEU A 1 144 ? 7.963 3.396 -14.095 1.00 95.06 144 LEU A O 1
ATOM 1172 N N . ILE A 1 145 ? 6.677 5.202 -13.679 1.00 94.06 145 ILE A N 1
ATOM 1173 C CA . ILE A 1 145 ? 7.760 6.185 -13.775 1.00 94.06 145 ILE A CA 1
ATOM 1174 C C . ILE A 1 145 ? 8.778 5.958 -12.655 1.00 94.06 145 ILE A C 1
ATOM 1176 O O . ILE A 1 145 ? 9.973 5.875 -12.937 1.00 94.06 145 ILE A O 1
ATOM 1180 N N . GLU A 1 146 ? 8.327 5.823 -11.405 1.00 93.81 146 GLU A N 1
ATOM 1181 C CA . GLU A 1 146 ? 9.227 5.607 -10.264 1.00 93.81 146 GLU A CA 1
ATOM 1182 C C . GLU A 1 146 ? 9.990 4.282 -10.381 1.00 93.81 146 GLU A C 1
ATOM 1184 O O . GLU A 1 146 ? 11.214 4.254 -10.260 1.00 93.81 146 GLU A O 1
ATOM 1189 N N . ALA A 1 147 ? 9.314 3.192 -10.749 1.00 94.75 147 ALA A N 1
ATOM 1190 C CA . ALA A 1 147 ? 9.963 1.902 -10.972 1.00 94.75 147 ALA A CA 1
ATOM 1191 C C . ALA A 1 147 ? 11.009 1.948 -12.104 1.00 94.75 147 ALA A C 1
ATOM 1193 O O . ALA A 1 147 ? 12.030 1.262 -12.025 1.00 94.75 147 ALA A O 1
ATOM 1194 N N . SER A 1 148 ? 10.794 2.783 -13.127 1.00 94.75 148 SER A N 1
ATOM 1195 C CA . SER A 1 148 ? 11.748 2.986 -14.228 1.00 94.75 148 SER A CA 1
ATOM 1196 C C . SER A 1 148 ? 12.974 3.805 -13.823 1.00 94.75 148 SER A C 1
ATOM 1198 O O . SER A 1 148 ? 14.052 3.578 -14.365 1.00 94.75 148 SER A O 1
ATOM 1200 N N . LYS A 1 149 ? 12.841 4.726 -12.859 1.00 93.75 149 LYS A N 1
ATOM 1201 C CA . LYS A 1 149 ? 13.983 5.445 -12.265 1.00 93.75 149 LYS A CA 1
ATOM 1202 C C . LYS A 1 149 ? 14.830 4.545 -11.371 1.00 93.75 149 LYS A C 1
ATOM 1204 O O . LYS A 1 149 ? 16.042 4.706 -11.335 1.00 93.75 149 LYS A O 1
ATOM 1209 N N . ILE A 1 150 ? 14.188 3.628 -10.647 1.00 93.50 150 ILE A N 1
ATOM 1210 C CA . ILE A 1 150 ? 14.854 2.693 -9.726 1.00 93.50 150 ILE A CA 1
ATOM 1211 C C . ILE A 1 150 ? 15.475 1.509 -10.485 1.00 93.50 150 ILE A C 1
ATOM 1213 O O . ILE A 1 150 ? 16.442 0.908 -10.028 1.00 93.50 150 ILE A O 1
ATOM 1217 N N . GLY A 1 151 ? 14.934 1.170 -11.658 1.00 94.62 151 GLY A N 1
ATOM 1218 C CA . GLY A 1 151 ? 15.406 0.046 -12.464 1.00 94.62 151 GLY A CA 1
ATOM 1219 C C . GLY A 1 151 ? 14.767 -1.293 -12.094 1.00 94.62 151 GLY A C 1
ATOM 1220 O O . GLY A 1 151 ? 15.301 -2.354 -12.415 1.00 94.62 151 GLY A O 1
ATOM 1221 N N . ASN A 1 152 ? 13.610 -1.277 -11.427 1.00 94.69 152 ASN A N 1
ATOM 1222 C CA . ASN A 1 152 ? 12.977 -2.490 -10.922 1.00 94.69 152 ASN A CA 1
ATOM 1223 C C . ASN A 1 152 ? 12.007 -3.102 -11.950 1.00 94.69 152 ASN A C 1
ATOM 1225 O O . ASN A 1 152 ? 10.794 -2.870 -11.925 1.00 94.69 152 ASN A O 1
ATOM 1229 N N . LEU A 1 153 ? 12.540 -3.948 -12.840 1.00 95.50 153 LEU A N 1
ATOM 1230 C CA . LEU A 1 153 ? 11.764 -4.621 -13.892 1.00 95.50 153 LEU A CA 1
ATOM 1231 C C . LEU A 1 153 ? 10.586 -5.451 -13.346 1.00 95.50 153 LEU A C 1
ATOM 1233 O O . LEU A 1 153 ? 9.550 -5.565 -13.999 1.00 95.50 153 LEU A O 1
ATOM 1237 N N . LYS A 1 154 ? 10.713 -6.034 -12.148 1.00 95.94 154 LYS A N 1
ATOM 1238 C CA . LYS A 1 154 ? 9.650 -6.852 -11.542 1.00 95.94 154 LYS A CA 1
ATOM 1239 C C . LYS A 1 154 ? 8.425 -6.011 -11.187 1.00 95.94 154 LYS A C 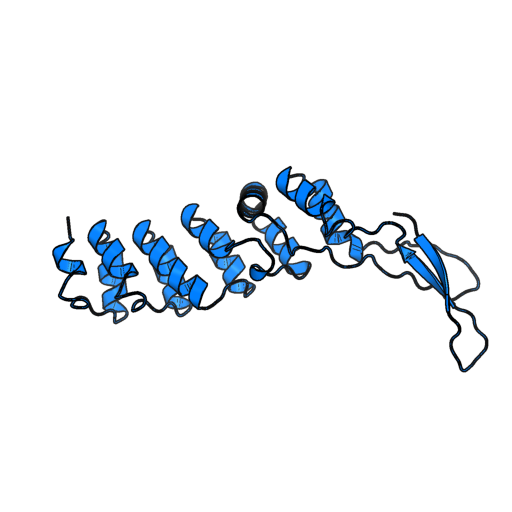1
ATOM 1241 O O . LYS A 1 154 ? 7.301 -6.457 -11.416 1.00 95.94 154 LYS A O 1
ATOM 1246 N N . ILE A 1 155 ? 8.641 -4.819 -10.635 1.00 95.25 155 ILE A N 1
ATOM 1247 C CA . ILE A 1 155 ? 7.566 -3.868 -10.353 1.00 95.25 155 ILE A CA 1
ATOM 1248 C C . ILE A 1 155 ? 6.942 -3.383 -11.667 1.00 95.25 155 ILE A C 1
ATOM 1250 O O . ILE A 1 155 ? 5.721 -3.393 -11.791 1.00 95.25 155 ILE A O 1
ATOM 1254 N N . ILE A 1 156 ? 7.760 -3.045 -12.667 1.00 95.62 156 ILE A N 1
ATOM 1255 C CA . ILE A 1 156 ? 7.285 -2.594 -13.985 1.00 95.62 156 ILE A CA 1
ATOM 1256 C C . ILE A 1 156 ? 6.358 -3.621 -14.633 1.00 95.62 156 ILE A C 1
ATOM 1258 O O . ILE A 1 156 ? 5.246 -3.272 -15.020 1.00 95.62 156 ILE A O 1
ATOM 1262 N N . LYS A 1 157 ? 6.775 -4.892 -14.691 1.00 96.12 157 LYS A N 1
ATOM 1263 C CA . LYS A 1 157 ? 5.953 -5.986 -15.232 1.00 96.12 157 LYS A CA 1
ATOM 1264 C C . LYS A 1 157 ? 4.590 -6.054 -14.555 1.00 96.12 157 LYS A C 1
ATOM 1266 O O . LYS A 1 157 ? 3.564 -6.084 -15.221 1.00 96.12 157 LYS A O 1
ATOM 1271 N N . TYR A 1 158 ? 4.582 -6.001 -13.227 1.00 96.56 158 TYR A N 1
ATOM 1272 C CA . TYR A 1 158 ? 3.344 -6.037 -12.459 1.00 96.56 158 TYR A CA 1
ATOM 1273 C C . TYR A 1 158 ? 2.443 -4.827 -12.724 1.00 96.56 158 TYR A C 1
ATOM 1275 O O . TYR A 1 158 ? 1.232 -4.985 -12.822 1.00 96.56 158 TYR A O 1
ATOM 1283 N N . LEU A 1 159 ? 2.998 -3.621 -12.845 1.00 95.56 159 LEU A N 1
ATOM 1284 C CA . LEU A 1 159 ? 2.200 -2.432 -13.143 1.00 95.56 159 LEU A CA 1
ATOM 1285 C C . LEU A 1 159 ? 1.607 -2.474 -14.553 1.00 95.56 159 LEU A C 1
ATOM 1287 O O . LEU A 1 159 ? 0.432 -2.157 -14.719 1.00 95.56 159 LEU A O 1
ATOM 1291 N N . VAL A 1 160 ? 2.379 -2.918 -15.548 1.00 95.00 160 VAL A N 1
ATOM 1292 C CA . VAL A 1 160 ? 1.893 -3.113 -16.925 1.00 95.00 160 VAL A CA 1
ATOM 1293 C C . VAL A 1 160 ? 0.775 -4.159 -16.963 1.00 95.00 160 VAL A C 1
ATOM 1295 O O . VAL A 1 160 ? -0.270 -3.911 -17.559 1.00 95.00 160 VAL A O 1
ATOM 1298 N N . GLU A 1 161 ? 0.918 -5.273 -16.237 1.00 95.00 161 GLU A N 1
ATOM 1299 C CA . GLU A 1 161 ? -0.150 -6.273 -16.059 1.00 95.00 161 GLU A CA 1
ATOM 1300 C C . GLU A 1 161 ? -1.415 -5.693 -15.396 1.00 95.00 161 GLU A C 1
ATOM 1302 O O . GLU A 1 161 ? -2.515 -6.192 -15.628 1.00 95.00 161 GLU A O 1
ATOM 1307 N N . ASN A 1 162 ? -1.278 -4.631 -14.595 1.00 94.31 162 ASN A N 1
ATOM 1308 C CA . ASN A 1 162 ? -2.387 -3.906 -13.964 1.00 94.31 162 ASN A CA 1
ATOM 1309 C C . ASN A 1 162 ? -2.838 -2.666 -14.762 1.00 94.31 162 ASN A C 1
ATOM 1311 O O . ASN A 1 162 ? -3.582 -1.837 -14.240 1.00 94.31 162 ASN A O 1
ATOM 1315 N N . GLY A 1 163 ? -2.438 -2.550 -16.032 1.00 92.88 163 GLY A N 1
ATOM 1316 C CA . GLY A 1 163 ? -2.955 -1.541 -16.958 1.00 92.88 163 GLY A CA 1
ATOM 1317 C C . GLY A 1 163 ? -2.225 -0.199 -16.941 1.00 92.88 163 GLY A C 1
ATOM 1318 O O . GLY A 1 163 ? -2.811 0.794 -17.367 1.00 92.88 163 GLY A O 1
ATOM 1319 N N . ALA A 1 164 ? -0.975 -0.151 -16.471 1.00 94.00 164 ALA A N 1
ATOM 1320 C CA . ALA A 1 164 ? -0.167 1.064 -16.531 1.00 94.00 164 ALA A CA 1
ATOM 1321 C C . ALA A 1 164 ? 0.003 1.576 -17.968 1.00 94.00 164 ALA A C 1
ATOM 1323 O O . ALA A 1 164 ? 0.391 0.832 -18.873 1.00 94.00 164 ALA A O 1
ATOM 1324 N N . ASN A 1 165 ? -0.222 2.872 -18.161 1.00 92.38 165 ASN A N 1
ATOM 1325 C CA . ASN A 1 165 ? 0.003 3.554 -19.423 1.00 92.38 165 ASN A CA 1
ATOM 1326 C C . ASN A 1 165 ? 1.446 4.076 -19.498 1.00 92.38 165 ASN A C 1
ATOM 1328 O O . ASN A 1 165 ? 1.812 5.046 -18.839 1.00 92.38 165 ASN A O 1
ATOM 1332 N N . PHE A 1 166 ? 2.271 3.466 -20.345 1.00 88.19 166 PHE A N 1
ATOM 1333 C CA . PHE A 1 166 ? 3.677 3.850 -20.524 1.00 88.19 166 PHE A CA 1
ATOM 1334 C C . PHE A 1 166 ? 3.894 5.101 -21.394 1.00 88.19 166 PHE A C 1
ATOM 1336 O O . PHE A 1 166 ? 5.001 5.638 -21.391 1.00 88.19 166 PHE A O 1
ATOM 1343 N N . ASN A 1 167 ? 2.853 5.614 -22.064 1.00 85.75 167 ASN A N 1
ATOM 1344 C CA . ASN A 1 167 ? 2.946 6.792 -22.940 1.00 85.75 167 ASN A CA 1
ATOM 1345 C C . ASN A 1 167 ? 2.710 8.128 -22.204 1.00 85.75 167 ASN A C 1
ATOM 1347 O O . ASN A 1 167 ? 2.580 9.193 -22.818 1.00 85.75 167 ASN A O 1
ATOM 1351 N N . ILE A 1 168 ? 2.594 8.107 -20.873 1.00 87.44 168 ILE A N 1
ATOM 1352 C CA . ILE A 1 168 ? 2.329 9.323 -20.101 1.00 87.44 168 ILE A CA 1
ATOM 1353 C C . ILE A 1 168 ? 3.565 10.230 -19.997 1.00 87.44 168 ILE A C 1
ATOM 1355 O O . ILE A 1 168 ? 4.712 9.781 -19.989 1.00 87.44 168 ILE A O 1
ATOM 1359 N N . LYS A 1 169 ? 3.319 11.543 -19.874 1.00 84.62 169 LYS A N 1
ATOM 1360 C CA . LYS A 1 169 ? 4.352 12.581 -19.668 1.00 84.62 169 LYS A CA 1
ATOM 1361 C C . LYS A 1 169 ? 5.501 12.523 -20.695 1.00 84.62 169 LYS A C 1
ATOM 1363 O O . LYS A 1 169 ? 6.671 12.752 -20.365 1.00 84.62 169 LYS A O 1
ATOM 1368 N N . ASN A 1 170 ? 5.154 12.287 -21.962 1.00 84.06 170 ASN A N 1
ATOM 1369 C CA . ASN A 1 170 ? 6.106 12.111 -23.065 1.00 84.06 170 ASN A CA 1
ATOM 1370 C C . ASN A 1 170 ? 7.061 10.941 -22.785 1.00 84.06 170 ASN A C 1
ATOM 1372 O O . ASN A 1 170 ? 8.276 11.149 -22.670 1.00 84.06 170 ASN A O 1
ATOM 1376 N N . ASP A 1 171 ? 6.479 9.759 -22.570 1.00 87.38 171 ASP A N 1
ATOM 1377 C CA . ASP A 1 171 ? 7.184 8.478 -22.412 1.00 87.38 171 ASP A CA 1
ATOM 1378 C C . ASP A 1 171 ? 8.222 8.527 -21.290 1.00 87.38 171 ASP A C 1
ATOM 1380 O O . ASP A 1 171 ? 9.366 8.081 -21.412 1.00 87.38 171 ASP A O 1
ATOM 1384 N N . GLU A 1 172 ? 7.844 9.171 -20.184 1.00 90.06 172 GLU A N 1
ATOM 1385 C CA . GLU A 1 172 ? 8.772 9.497 -19.106 1.00 90.06 172 GLU A CA 1
ATOM 1386 C C . GLU A 1 172 ? 9.405 8.246 -18.488 1.00 90.06 172 GLU A C 1
ATOM 1388 O O . GLU A 1 172 ? 10.606 8.250 -18.220 1.00 90.06 172 GLU A O 1
ATOM 1393 N N . ALA A 1 173 ? 8.632 7.168 -18.335 1.00 92.75 173 ALA A N 1
ATOM 1394 C CA . ALA A 1 173 ? 9.123 5.876 -17.865 1.00 92.75 173 ALA A CA 1
ATOM 1395 C C . ALA A 1 173 ? 10.281 5.358 -18.740 1.00 92.75 173 ALA A C 1
ATOM 1397 O O . ALA A 1 173 ? 11.370 5.086 -18.234 1.00 92.75 173 ALA A O 1
ATOM 1398 N N . MET A 1 174 ? 10.093 5.324 -20.065 1.00 91.94 174 MET A N 1
ATOM 1399 C CA . MET A 1 174 ? 11.138 4.899 -20.999 1.00 91.94 174 MET A CA 1
ATOM 1400 C C . MET A 1 174 ? 12.353 5.827 -20.943 1.00 91.94 174 MET A C 1
ATOM 1402 O O . MET A 1 174 ? 13.483 5.351 -20.878 1.00 91.94 174 MET A O 1
ATOM 1406 N N . ARG A 1 175 ? 12.144 7.150 -20.908 1.00 90.25 175 ARG A N 1
ATOM 1407 C CA . ARG A 1 175 ? 13.250 8.117 -20.836 1.00 90.25 175 ARG A CA 1
ATOM 1408 C C . ARG A 1 175 ? 14.118 7.916 -19.597 1.00 90.25 175 ARG A C 1
ATOM 1410 O O . ARG A 1 175 ? 15.335 8.029 -19.715 1.00 90.25 175 ARG A O 1
ATOM 1417 N N . TRP A 1 176 ? 13.521 7.637 -18.438 1.00 93.00 176 TRP A N 1
ATOM 1418 C CA . TRP A 1 176 ? 14.281 7.342 -17.221 1.00 93.00 176 TRP A CA 1
ATOM 1419 C C . TRP A 1 176 ? 15.022 6.012 -17.321 1.00 93.00 176 TRP A C 1
ATOM 1421 O O . TRP A 1 176 ? 16.217 5.980 -17.035 1.00 93.00 176 TRP A O 1
ATOM 1431 N N . ALA A 1 177 ? 14.364 4.955 -17.802 1.00 93.56 177 ALA A N 1
ATOM 1432 C CA . ALA A 1 177 ? 15.012 3.663 -18.004 1.00 93.56 177 ALA A CA 1
ATOM 1433 C C . ALA A 1 177 ? 16.221 3.769 -18.948 1.00 93.56 177 ALA A C 1
ATOM 1435 O O . ALA A 1 177 ? 17.288 3.244 -18.642 1.00 93.56 177 ALA A O 1
ATOM 1436 N N . SER A 1 178 ? 16.094 4.502 -20.058 1.00 91.25 178 SER A N 1
ATOM 1437 C CA . SER A 1 178 ? 17.204 4.739 -20.985 1.00 91.25 178 SER A CA 1
ATOM 1438 C C . SER A 1 178 ? 18.307 5.608 -20.386 1.00 91.25 178 SER A C 1
ATOM 1440 O O . SER A 1 178 ? 19.479 5.289 -20.559 1.00 91.25 178 SER A O 1
ATOM 1442 N N . TYR A 1 179 ? 17.947 6.678 -19.665 1.00 91.06 179 TYR A N 1
ATOM 1443 C CA . TYR A 1 179 ? 18.911 7.576 -19.021 1.00 91.06 179 TYR A CA 1
ATOM 1444 C C . TYR A 1 179 ? 19.811 6.838 -18.023 1.00 91.06 179 TYR A C 1
ATOM 1446 O O . TYR A 1 179 ? 21.013 7.081 -17.982 1.00 91.06 179 TYR A O 1
ATOM 1454 N N . TYR A 1 180 ? 19.242 5.909 -17.251 1.00 92.56 180 TYR A N 1
ATOM 1455 C CA . TYR A 1 180 ? 19.987 5.085 -16.297 1.00 92.56 180 TYR A CA 1
ATOM 1456 C C . TYR A 1 180 ? 20.562 3.790 -16.900 1.00 92.56 180 TYR A C 1
ATOM 1458 O O . TYR A 1 180 ? 21.182 3.009 -16.182 1.00 92.56 180 TYR A O 1
ATOM 1466 N N . GLY A 1 181 ? 20.382 3.546 -18.203 1.00 91.44 181 GLY A N 1
ATOM 1467 C CA . GLY A 1 181 ? 20.934 2.373 -18.887 1.00 91.44 181 GLY A CA 1
ATOM 1468 C C . GLY A 1 181 ? 20.234 1.046 -18.564 1.00 91.44 181 GLY A C 1
ATOM 1469 O O . GLY A 1 181 ? 20.809 -0.022 -18.772 1.00 91.44 181 GLY A O 1
ATOM 1470 N N . TYR A 1 182 ? 18.990 1.070 -18.079 1.00 95.12 182 TYR A N 1
ATOM 1471 C CA . TYR A 1 182 ? 18.198 -0.127 -17.780 1.00 95.12 182 TYR A CA 1
ATOM 1472 C C . TYR A 1 182 ? 17.624 -0.764 -19.054 1.00 95.12 182 TYR A C 1
ATOM 1474 O O . TYR A 1 182 ? 16.419 -0.734 -19.312 1.00 95.12 182 TYR A O 1
ATOM 1482 N N . LEU A 1 183 ? 18.505 -1.359 -19.863 1.00 91.75 183 LEU A N 1
ATOM 1483 C CA . LEU A 1 183 ? 18.175 -1.923 -21.177 1.00 91.75 183 LEU A CA 1
ATOM 1484 C C . LEU A 1 183 ? 17.048 -2.963 -21.128 1.00 91.75 183 LEU A C 1
ATOM 1486 O O . LEU A 1 183 ? 16.174 -2.942 -21.988 1.00 91.75 183 LEU A O 1
ATOM 1490 N N . GLU A 1 184 ? 17.021 -3.824 -20.107 1.00 95.88 184 GLU A N 1
ATOM 1491 C CA . GLU A 1 184 ? 15.967 -4.839 -19.953 1.00 95.88 184 GLU A CA 1
ATOM 1492 C C . GLU A 1 184 ? 14.573 -4.215 -19.789 1.00 95.88 184 GLU A C 1
ATOM 1494 O O . GLU A 1 184 ? 13.578 -4.764 -20.259 1.00 95.88 184 GLU A O 1
ATOM 1499 N N . ILE A 1 185 ? 14.495 -3.045 -19.148 1.00 95.19 185 ILE A N 1
ATOM 1500 C CA . ILE A 1 185 ? 13.245 -2.300 -18.982 1.00 95.19 185 ILE A CA 1
ATOM 1501 C C . ILE A 1 185 ? 12.834 -1.658 -20.300 1.00 95.19 185 ILE A C 1
ATOM 1503 O O . ILE A 1 185 ? 11.675 -1.771 -20.690 1.00 95.19 185 ILE A O 1
ATOM 1507 N N . VAL A 1 186 ? 13.772 -1.016 -21.001 1.00 93.12 186 VAL A N 1
ATOM 1508 C CA . VAL A 1 186 ? 13.505 -0.413 -22.316 1.00 93.12 186 VAL A CA 1
ATOM 1509 C C . VAL A 1 186 ? 12.991 -1.476 -23.285 1.00 93.12 186 VAL A C 1
ATOM 1511 O O . VAL A 1 186 ? 11.950 -1.279 -23.907 1.00 93.12 186 VAL A O 1
ATOM 1514 N N . GLN A 1 187 ? 13.671 -2.622 -23.358 1.00 92.88 187 GLN A N 1
ATOM 1515 C CA . GLN A 1 187 ? 13.257 -3.744 -24.193 1.00 92.88 187 GLN A CA 1
ATOM 1516 C C . GLN A 1 187 ? 11.849 -4.219 -23.827 1.00 92.88 187 GLN A C 1
ATOM 1518 O O . GLN A 1 187 ? 10.998 -4.328 -24.706 1.00 92.88 187 GLN A O 1
ATOM 1523 N N . TYR A 1 188 ? 11.578 -4.438 -22.538 1.00 95.75 188 TYR A N 1
ATOM 1524 C CA . TYR A 1 188 ? 10.262 -4.882 -22.090 1.00 95.75 188 TYR A CA 1
ATOM 1525 C C . TYR A 1 188 ? 9.150 -3.883 -22.450 1.00 95.75 188 TYR A C 1
ATOM 1527 O O . TYR A 1 188 ? 8.084 -4.293 -22.906 1.00 95.75 188 TYR A O 1
ATOM 1535 N N . LEU A 1 189 ? 9.377 -2.576 -22.286 1.00 93.19 189 LEU A N 1
ATOM 1536 C CA . LEU A 1 189 ? 8.388 -1.556 -22.650 1.00 93.19 189 LEU A CA 1
ATOM 1537 C C . LEU A 1 189 ? 8.117 -1.544 -24.164 1.00 93.19 189 LEU A C 1
ATOM 1539 O O . LEU A 1 189 ? 6.957 -1.490 -24.568 1.00 93.19 189 LEU A O 1
ATOM 1543 N N . VAL A 1 190 ? 9.154 -1.659 -25.000 1.00 91.69 190 VAL A N 1
ATOM 1544 C CA . VAL A 1 190 ? 9.015 -1.728 -26.468 1.00 91.69 190 VAL A CA 1
ATOM 1545 C C . VAL A 1 190 ? 8.275 -2.993 -26.904 1.00 91.69 190 VAL A C 1
ATOM 1547 O O . VAL A 1 190 ? 7.381 -2.924 -27.745 1.00 91.69 190 VAL A O 1
ATOM 1550 N N . GLU A 1 191 ? 8.577 -4.141 -26.294 1.00 93.31 191 GLU A N 1
ATOM 1551 C CA . GLU A 1 191 ? 7.853 -5.400 -26.528 1.00 93.31 191 GLU A CA 1
ATOM 1552 C C . GLU A 1 191 ? 6.359 -5.289 -26.181 1.00 93.31 191 GLU A C 1
ATOM 1554 O O . GLU A 1 191 ? 5.533 -5.966 -26.792 1.00 93.31 191 GLU A O 1
ATOM 1559 N N . ASN A 1 192 ? 6.000 -4.405 -25.246 1.00 91.56 192 ASN A N 1
ATOM 1560 C CA . ASN A 1 192 ? 4.615 -4.107 -24.872 1.00 91.56 192 ASN A CA 1
ATOM 1561 C C . ASN A 1 192 ? 4.004 -2.933 -25.661 1.00 91.56 192 ASN A C 1
ATOM 1563 O O . ASN A 1 192 ? 2.909 -2.479 -25.334 1.00 91.56 192 ASN A O 1
ATOM 1567 N N . GLY A 1 193 ? 4.664 -2.475 -26.729 1.00 88.25 193 GLY A N 1
ATOM 1568 C CA . GLY A 1 193 ? 4.124 -1.495 -27.673 1.00 88.25 193 GLY A CA 1
ATOM 1569 C C . GLY A 1 193 ? 4.496 -0.040 -27.391 1.00 88.25 193 GLY A C 1
ATOM 1570 O O . GLY A 1 193 ? 3.887 0.852 -27.980 1.00 88.25 193 GLY A O 1
ATOM 1571 N N . ALA A 1 194 ? 5.469 0.222 -26.516 1.00 87.56 194 ALA A N 1
ATOM 1572 C CA . ALA A 1 194 ? 6.007 1.566 -26.343 1.00 87.56 194 ALA A CA 1
ATOM 1573 C C . ALA A 1 194 ? 6.826 1.999 -27.570 1.00 87.56 194 ALA A C 1
ATOM 1575 O O . ALA A 1 194 ? 7.620 1.225 -28.110 1.00 87.56 194 ALA A O 1
ATOM 1576 N N . ASP A 1 195 ? 6.647 3.248 -27.999 1.00 83.12 195 ASP A N 1
ATOM 1577 C CA . ASP A 1 195 ? 7.359 3.798 -29.152 1.00 83.12 195 ASP A CA 1
ATOM 1578 C C . ASP A 1 195 ? 8.769 4.259 -28.753 1.00 83.12 195 ASP A C 1
ATOM 1580 O O . ASP A 1 195 ? 8.950 5.258 -28.058 1.00 83.12 195 ASP A O 1
ATOM 1584 N N . ILE A 1 196 ? 9.787 3.532 -29.219 1.00 79.31 196 ILE A N 1
ATOM 1585 C CA . ILE A 1 196 ? 11.198 3.844 -28.954 1.00 79.31 196 ILE A CA 1
ATOM 1586 C C . ILE A 1 196 ? 11.660 5.159 -29.606 1.00 79.31 196 ILE A C 1
ATOM 1588 O O . ILE A 1 196 ? 12.637 5.766 -29.157 1.00 79.31 196 ILE A O 1
ATOM 1592 N N . HIS A 1 197 ? 10.958 5.614 -30.646 1.00 79.06 197 HIS A N 1
ATOM 1593 C CA . HIS A 1 197 ? 11.255 6.848 -31.375 1.00 79.06 197 HIS A CA 1
ATOM 1594 C C . HIS A 1 197 ? 10.510 8.063 -30.819 1.00 79.06 197 HIS A C 1
ATOM 1596 O O . HIS 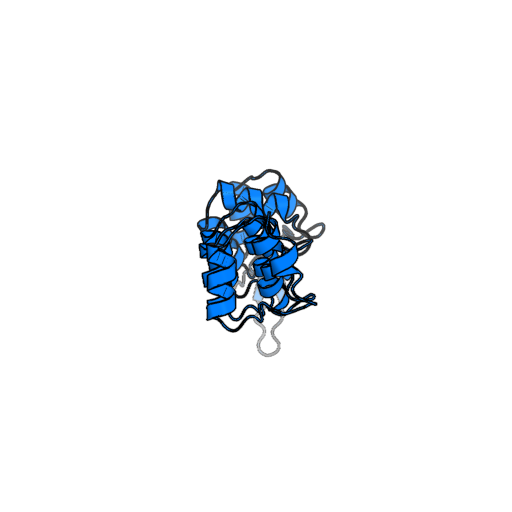A 1 197 ? 10.670 9.192 -31.310 1.00 79.06 197 HIS A O 1
ATOM 1602 N N . ALA A 1 198 ? 9.718 7.862 -29.766 1.00 73.69 198 ALA A N 1
ATOM 1603 C CA . ALA A 1 198 ? 8.933 8.924 -29.187 1.00 73.69 198 ALA A CA 1
ATOM 1604 C C . ALA A 1 198 ? 9.814 10.082 -28.687 1.00 73.69 198 ALA A C 1
ATOM 1606 O O . ALA A 1 198 ? 10.961 9.924 -28.247 1.00 73.69 198 ALA A O 1
ATOM 1607 N N . ASN A 1 199 ? 9.268 11.297 -28.791 1.00 71.12 199 ASN A N 1
ATOM 1608 C CA . ASN A 1 199 ? 9.946 12.537 -28.412 1.00 71.12 199 ASN A CA 1
ATOM 1609 C C . ASN A 1 199 ? 11.320 12.736 -29.097 1.00 71.12 199 ASN A C 1
ATOM 1611 O O . ASN A 1 199 ? 12.290 13.129 -28.447 1.00 71.12 199 ASN A O 1
ATOM 1615 N N . ASN A 1 200 ? 11.400 12.492 -30.414 1.00 72.56 200 ASN A N 1
ATOM 1616 C CA . ASN A 1 200 ? 12.600 12.716 -31.237 1.00 72.56 200 ASN A CA 1
ATOM 1617 C C . ASN A 1 200 ? 13.801 11.877 -30.768 1.00 72.56 200 ASN A C 1
ATOM 1619 O O . ASN A 1 200 ? 14.891 12.413 -30.542 1.00 72.56 200 ASN A O 1
ATOM 1623 N N . ASP A 1 201 ? 13.571 10.576 -30.569 1.00 75.94 201 ASP A N 1
ATOM 1624 C CA . ASP A 1 201 ? 14.580 9.604 -30.133 1.00 75.94 201 ASP A CA 1
ATOM 1625 C C . ASP A 1 201 ? 15.249 9.974 -28.802 1.00 75.94 201 ASP A C 1
ATOM 1627 O O . ASP A 1 201 ? 16.388 9.590 -28.540 1.00 75.94 201 ASP A O 1
ATOM 1631 N N . LYS A 1 202 ? 14.590 10.759 -27.939 1.00 71.00 202 LYS A N 1
ATOM 1632 C CA . LYS A 1 202 ? 15.214 11.248 -26.698 1.00 71.00 202 LYS A CA 1
ATOM 1633 C C . LYS A 1 202 ? 15.646 10.104 -25.780 1.00 71.00 202 LYS A C 1
ATOM 1635 O O . LYS A 1 202 ? 16.678 10.223 -25.125 1.00 71.00 202 LYS A O 1
ATOM 1640 N N . ALA A 1 203 ? 14.881 9.013 -25.758 1.00 70.06 203 ALA A N 1
ATOM 1641 C CA . ALA A 1 203 ? 15.256 7.782 -25.069 1.00 70.06 203 ALA A CA 1
ATOM 1642 C C . ALA A 1 203 ? 16.590 7.224 -25.604 1.00 70.06 203 ALA A C 1
ATOM 1644 O O . ALA A 1 203 ? 17.481 6.919 -24.822 1.00 70.06 203 ALA A O 1
ATOM 1645 N N . LEU A 1 204 ? 16.781 7.203 -26.926 1.00 70.12 204 LEU A N 1
ATOM 1646 C CA . LEU A 1 204 ? 18.002 6.718 -27.582 1.00 70.12 204 LEU A CA 1
ATOM 1647 C C . LEU A 1 204 ? 19.185 7.694 -27.489 1.00 70.12 204 LEU A C 1
ATOM 1649 O O . LEU A 1 204 ? 20.333 7.271 -27.488 1.00 70.12 204 LEU A O 1
ATOM 1653 N N . ARG A 1 205 ? 18.936 9.006 -27.414 1.00 68.12 205 ARG A N 1
ATOM 1654 C CA . ARG A 1 205 ? 19.995 10.031 -27.316 1.00 68.12 205 ARG A CA 1
ATOM 1655 C C . ARG A 1 205 ? 20.611 10.142 -25.924 1.00 68.12 205 ARG A C 1
ATOM 1657 O O . ARG A 1 205 ? 21.727 10.633 -25.802 1.00 68.12 205 ARG A O 1
ATOM 1664 N N . ASN A 1 206 ? 19.874 9.728 -24.897 1.00 62.00 206 ASN A N 1
ATOM 1665 C CA . ASN A 1 206 ? 20.284 9.815 -23.497 1.00 62.00 206 ASN A CA 1
ATOM 1666 C C . ASN A 1 206 ? 20.890 8.507 -22.957 1.00 62.00 206 ASN A C 1
ATOM 1668 O O . ASN A 1 206 ? 21.118 8.412 -21.753 1.00 62.00 206 ASN A O 1
ATOM 1672 N N . THR A 1 207 ? 21.129 7.501 -23.804 1.00 58.12 207 THR A N 1
ATOM 1673 C CA . THR A 1 207 ? 21.806 6.266 -23.391 1.00 58.12 207 THR A CA 1
ATOM 1674 C C . THR A 1 207 ? 23.261 6.586 -23.042 1.00 58.12 207 THR A C 1
ATOM 1676 O O . THR A 1 207 ? 24.007 7.035 -23.914 1.00 58.12 207 THR A O 1
ATOM 1679 N N . SER A 1 208 ? 23.631 6.405 -21.772 1.00 51.69 208 SER A N 1
ATOM 1680 C CA . SER A 1 208 ? 24.998 6.606 -21.261 1.00 51.69 208 SER A CA 1
ATOM 1681 C C . SER A 1 208 ? 25.821 5.330 -21.354 1.00 51.69 208 SER A C 1
ATOM 1683 O O . SER A 1 208 ? 25.226 4.251 -21.133 1.00 51.69 208 SER A O 1
#

pLDDT: mean 86.98, std 11.27, range [48.41, 97.5]